Protein AF-A0A1I4X943-F1 (afdb_monomer_lite)

Secondary structure (DSSP, 8-state):
-PPPP-------HHHHHHHHT--GGGPPP----GGGS-TTTGGGHHHHHHH--S-HHHHHHHHHHS-HHHHHHHHHHHGGGHHHHHHHHHTS-S-GGGS-HHHHHHHHHHHHHHHT----HHHHHHHHHHHHHHHHHHHHHHHHHHHHHHHHTT-HHHHHHHHGGGGGG--HHHHHHHHHHHHTSPP-

Foldseek 3Di:
DPDPDPDDDDDDLVVCCVVVVLALVPFDQDQDDLVQPDPVCSVCRVVLRNQLGLDPSHNLNNLVPDPLVVLVVLLVVCVVCLVVLVVVLVPDDPDPVRGDPVNSSSVSSNVSSVSSDDDDPVRVVVVVVVVCVVCVVVLQVVLQVQLVVCVVVLVLVSLLVSCVVPQVPDDPVSVVSNVVSVVPDDDD

Sequence (188 aa):
MRKKDPGFEVGAAWLLQQKYGLYGENRPEIVIDPAQVPEELQPLIPTAERWAIGCDVTRLDYIHKQPLDEVRRFHEFVRPFREAIDAWLDALPGDIAEWPDAAGHFMYLAIAHDEAYEPTPGEIRLRDERWERETRPKRIEQASLAAADAFQRRKYVDVVELLQPFEPFLGRSDHGKLVYARKHLPKP

Structure (mmCIF, N/CA/C/O backbone):
data_AF-A0A1I4X943-F1
#
_entry.id   AF-A0A1I4X943-F1
#
loop_
_atom_site.group_PDB
_atom_site.id
_atom_site.type_symbol
_atom_site.label_atom_id
_atom_site.label_alt_id
_atom_site.label_comp_id
_atom_site.label_asym_id
_atom_site.label_entity_id
_atom_site.label_seq_id
_atom_site.pdbx_PDB_ins_code
_atom_site.Cartn_x
_atom_site.Cartn_y
_atom_site.Cartn_z
_atom_site.occupancy
_atom_site.B_iso_or_equiv
_atom_site.auth_seq_id
_atom_site.auth_comp_id
_atom_site.auth_asym_id
_atom_site.auth_atom_id
_atom_site.pdbx_PDB_model_num
ATOM 1 N N . MET A 1 1 ? -36.927 -20.097 -7.081 1.00 38.59 1 MET A N 1
ATOM 2 C CA . MET A 1 1 ? -35.844 -19.547 -7.928 1.00 38.59 1 MET A CA 1
ATOM 3 C C . MET A 1 1 ? -34.601 -19.385 -7.066 1.00 38.59 1 MET A C 1
ATOM 5 O O . MET A 1 1 ? -34.619 -18.553 -6.170 1.00 38.59 1 MET A O 1
ATOM 9 N N . ARG A 1 2 ? -33.554 -20.197 -7.270 1.00 42.03 2 ARG A N 1
ATOM 10 C CA . ARG A 1 2 ? -32.232 -19.909 -6.686 1.00 42.03 2 ARG A CA 1
ATOM 11 C C . ARG A 1 2 ? -31.698 -18.661 -7.392 1.00 42.03 2 ARG A C 1
ATOM 13 O O . ARG A 1 2 ? -31.641 -18.665 -8.621 1.00 42.03 2 ARG A O 1
ATOM 20 N N . LYS A 1 3 ? -31.381 -17.592 -6.651 1.00 45.59 3 LYS A N 1
ATOM 21 C CA . LYS A 1 3 ? -30.638 -16.453 -7.210 1.00 45.59 3 LYS A CA 1
ATOM 22 C C . LYS A 1 3 ? -29.346 -17.023 -7.798 1.00 45.59 3 LYS A C 1
ATOM 24 O O . LYS A 1 3 ? -28.658 -17.782 -7.121 1.00 45.59 3 LYS A O 1
ATOM 29 N N . LYS A 1 4 ? -29.098 -16.746 -9.079 1.00 46.50 4 LYS A N 1
ATOM 30 C CA . LYS A 1 4 ? -27.838 -17.079 -9.747 1.00 46.50 4 LYS A CA 1
ATOM 31 C C . LYS A 1 4 ? -26.730 -16.444 -8.914 1.00 46.50 4 LYS A C 1
ATOM 33 O O . LYS A 1 4 ? -26.801 -15.243 -8.666 1.00 46.50 4 LYS A O 1
ATOM 38 N N . ASP A 1 5 ? -25.787 -17.259 -8.468 1.00 57.00 5 ASP A N 1
ATOM 39 C CA . ASP A 1 5 ? -24.579 -16.786 -7.808 1.00 57.00 5 ASP A CA 1
ATOM 40 C C . ASP A 1 5 ? -23.901 -15.800 -8.776 1.00 57.00 5 ASP A C 1
ATOM 42 O O . ASP A 1 5 ? -23.637 -16.187 -9.926 1.00 57.00 5 ASP A O 1
ATOM 46 N N . PRO A 1 6 ? -23.747 -14.512 -8.425 1.00 57.78 6 PRO A N 1
ATOM 47 C CA . PRO A 1 6 ? -23.036 -13.574 -9.273 1.00 57.78 6 PRO A CA 1
ATOM 48 C C . PRO A 1 6 ? -21.574 -14.008 -9.227 1.00 57.78 6 PRO A C 1
ATOM 50 O O . PRO A 1 6 ? -20.871 -13.710 -8.271 1.00 57.78 6 PRO A O 1
ATOM 53 N N . GLY A 1 7 ? -21.163 -14.829 -10.196 1.00 65.75 7 GLY A N 1
ATOM 54 C CA . GLY A 1 7 ? -19.848 -15.463 -10.212 1.00 65.75 7 GLY A CA 1
ATOM 55 C C . GLY A 1 7 ? -18.714 -14.494 -9.871 1.00 65.75 7 GLY A C 1
ATOM 56 O O . GLY A 1 7 ? -18.772 -13.315 -10.213 1.00 65.75 7 GLY A O 1
ATOM 57 N N . PHE A 1 8 ? -17.692 -15.020 -9.197 1.00 74.06 8 PHE A N 1
ATOM 58 C CA . PHE A 1 8 ? -16.481 -14.294 -8.825 1.00 74.06 8 PHE A CA 1
ATOM 59 C C . PHE A 1 8 ? -15.906 -13.529 -10.029 1.00 74.06 8 PHE A C 1
ATOM 61 O O . PHE A 1 8 ? -15.587 -14.126 -11.060 1.00 74.06 8 PHE A O 1
ATOM 68 N N . GLU A 1 9 ? -15.807 -12.206 -9.904 1.00 80.75 9 GLU A N 1
ATOM 69 C CA . GLU A 1 9 ? -15.332 -11.305 -10.952 1.00 80.75 9 GLU A CA 1
ATOM 70 C C . GLU A 1 9 ? -13.976 -10.722 -10.558 1.00 80.75 9 GLU A C 1
ATOM 72 O O . GLU A 1 9 ? -13.806 -10.200 -9.460 1.00 80.75 9 GLU A O 1
ATOM 77 N N . VAL A 1 10 ? -13.019 -10.784 -11.484 1.00 81.69 10 VAL A N 1
ATOM 78 C CA . VAL A 1 10 ? -11.691 -10.183 -11.338 1.00 81.69 10 VAL A CA 1
ATOM 79 C C . VAL A 1 10 ? -11.524 -9.139 -12.432 1.00 81.69 10 VAL A C 1
ATOM 81 O O . VAL A 1 10 ? -11.760 -9.420 -13.607 1.00 81.69 10 VAL A O 1
ATOM 84 N N . GLY A 1 11 ? -11.107 -7.934 -12.058 1.00 85.06 11 GLY A N 1
ATOM 85 C CA . GLY A 1 11 ? -10.923 -6.823 -12.983 1.00 85.06 11 GLY A CA 1
ATOM 86 C C . GLY A 1 11 ? -9.996 -5.759 -12.411 1.00 85.06 11 GLY A C 1
ATOM 87 O O . GLY A 1 11 ? -9.586 -5.826 -11.256 1.00 85.06 11 GLY A O 1
ATOM 88 N N . ALA A 1 12 ? -9.655 -4.767 -13.232 1.00 86.81 12 ALA A N 1
ATOM 89 C CA . ALA A 1 12 ? -8.890 -3.618 -12.764 1.00 86.81 12 ALA A CA 1
ATOM 90 C C . ALA A 1 12 ? -9.693 -2.814 -11.722 1.00 86.81 12 ALA A C 1
ATOM 92 O O . ALA A 1 12 ? -10.903 -2.646 -11.878 1.00 86.81 12 ALA A O 1
ATOM 93 N N . ALA A 1 13 ? -9.018 -2.270 -10.703 1.00 84.25 13 ALA A N 1
ATOM 94 C CA . ALA A 1 13 ? -9.656 -1.553 -9.593 1.00 84.25 13 ALA A CA 1
ATOM 95 C C . ALA A 1 13 ? -10.607 -0.434 -10.058 1.00 84.25 13 ALA A C 1
ATOM 97 O O . ALA A 1 13 ? -11.742 -0.366 -9.600 1.00 84.25 13 ALA A O 1
ATOM 98 N N . TRP A 1 14 ? -10.194 0.382 -11.036 1.00 87.06 14 TRP A N 1
ATOM 99 C CA . TRP A 1 14 ? -11.016 1.468 -11.593 1.00 87.06 14 TRP A CA 1
ATOM 100 C C . TRP A 1 14 ? -12.313 0.971 -12.256 1.00 87.06 14 TRP A C 1
ATOM 102 O O . TRP A 1 14 ? -13.341 1.645 -12.200 1.00 87.06 14 TRP A O 1
ATOM 112 N N . LEU A 1 15 ? -12.288 -0.223 -12.858 1.00 90.38 15 LEU A N 1
ATOM 113 C CA . LEU A 1 15 ? -13.459 -0.820 -13.499 1.00 90.38 15 LEU A CA 1
ATOM 114 C C . LEU A 1 15 ? -14.452 -1.321 -12.446 1.00 90.38 15 LEU A C 1
ATOM 116 O O . LEU A 1 15 ? -15.652 -1.070 -12.556 1.00 90.38 15 LEU A O 1
ATOM 120 N N . LEU A 1 16 ? -13.949 -1.999 -11.410 1.00 87.56 16 LEU A N 1
ATOM 121 C CA . LEU A 1 16 ? -14.762 -2.464 -10.284 1.00 87.56 16 LEU A CA 1
ATOM 122 C C . LEU A 1 16 ? -15.343 -1.280 -9.503 1.00 87.56 16 LEU A C 1
ATOM 124 O O . LEU A 1 16 ? -16.522 -1.297 -9.156 1.00 87.56 16 LEU A O 1
ATOM 128 N N . GLN A 1 17 ? -14.554 -0.222 -9.310 1.00 89.69 17 GLN A N 1
ATOM 129 C CA . GLN A 1 17 ? -14.991 1.019 -8.684 1.00 89.69 17 GLN A CA 1
ATOM 130 C C . GLN A 1 17 ? -16.203 1.620 -9.395 1.00 89.69 17 GLN A C 1
ATOM 132 O O . GLN A 1 17 ? -17.233 1.845 -8.764 1.00 89.69 17 GLN A O 1
ATOM 137 N N . GLN A 1 18 ? -16.102 1.836 -10.709 1.00 90.50 18 GLN A N 1
ATOM 138 C CA . GLN A 1 18 ? -17.184 2.417 -11.500 1.00 90.50 18 GLN A CA 1
ATOM 139 C C . GLN A 1 18 ? -18.429 1.522 -11.519 1.00 90.50 18 GLN A C 1
ATOM 141 O O . GLN A 1 18 ? -19.552 2.014 -11.431 1.00 90.50 18 GLN A O 1
ATOM 146 N N . LYS A 1 19 ? -18.237 0.204 -11.638 1.00 91.88 19 LYS A N 1
ATOM 147 C CA . LYS A 1 19 ? -19.332 -0.766 -11.738 1.00 91.88 19 LYS A CA 1
ATOM 148 C C . LYS A 1 19 ? -20.115 -0.913 -10.431 1.00 91.88 19 LYS A C 1
ATOM 150 O O . LYS A 1 19 ? -21.336 -1.043 -10.477 1.00 91.88 19 LYS A O 1
ATOM 155 N N . TYR A 1 20 ? -19.420 -0.913 -9.295 1.00 90.88 20 TYR A N 1
ATOM 156 C CA . TYR A 1 20 ? -19.999 -1.207 -7.980 1.00 90.88 20 TYR A CA 1
ATOM 157 C C . TYR A 1 20 ? -20.134 0.020 -7.068 1.00 90.88 20 TYR A C 1
ATOM 159 O O . TYR A 1 20 ? -20.665 -0.099 -5.969 1.00 90.88 20 TYR A O 1
ATOM 167 N N . GLY A 1 21 ? -19.690 1.199 -7.510 1.00 92.06 21 GLY A N 1
ATOM 168 C CA . GLY A 1 21 ? -19.781 2.435 -6.732 1.00 92.06 21 GLY A CA 1
ATOM 169 C C . GLY A 1 21 ? -18.847 2.473 -5.518 1.00 92.06 21 GLY A C 1
ATOM 170 O O . GLY A 1 21 ? -19.198 3.097 -4.516 1.00 92.06 21 GLY A O 1
ATOM 171 N N . LEU A 1 22 ? -17.684 1.811 -5.602 1.00 91.38 22 LEU A N 1
ATOM 172 C CA . LEU A 1 22 ? -16.696 1.653 -4.517 1.00 91.38 22 LEU A CA 1
ATOM 173 C C . LEU A 1 22 ? -15.860 2.929 -4.316 1.00 91.38 22 LEU A C 1
ATOM 175 O O . LEU A 1 22 ? -14.646 2.955 -4.515 1.00 91.38 22 LEU A O 1
ATOM 179 N N . TYR A 1 23 ? -16.544 4.017 -3.984 1.00 93.25 23 TYR A N 1
ATOM 180 C CA . TYR A 1 23 ? -15.958 5.329 -3.737 1.00 93.25 23 TYR A CA 1
ATOM 181 C C . TYR A 1 23 ? -15.848 5.592 -2.239 1.00 93.25 23 TYR A C 1
ATOM 183 O O . TYR A 1 23 ? -16.726 5.187 -1.473 1.00 93.25 23 TYR A O 1
ATOM 191 N N . GLY A 1 24 ? -14.799 6.298 -1.818 1.00 90.94 24 GLY A N 1
ATOM 192 C CA . GLY A 1 24 ? -14.548 6.634 -0.419 1.00 90.94 24 GLY A CA 1
ATOM 193 C C . GLY A 1 24 ? -15.711 7.375 0.248 1.00 90.94 24 GLY A C 1
ATOM 194 O O . GLY A 1 24 ? -15.934 7.206 1.444 1.00 90.94 24 GLY A O 1
ATOM 195 N N . GLU A 1 25 ? -16.486 8.154 -0.507 1.00 92.12 25 GLU A N 1
ATOM 196 C CA . GLU A 1 25 ? -17.687 8.864 -0.044 1.00 92.12 25 GLU A CA 1
ATOM 197 C C . GLU A 1 25 ? -18.873 7.931 0.235 1.00 92.12 25 GLU A C 1
ATOM 199 O O . GLU A 1 25 ? -19.738 8.274 1.033 1.00 92.12 25 GLU A O 1
ATOM 204 N N . ASN A 1 26 ? -18.901 6.749 -0.386 1.00 92.38 26 ASN A N 1
ATOM 205 C CA . ASN A 1 26 ? -19.956 5.746 -0.218 1.00 92.38 26 ASN A CA 1
ATOM 206 C C . ASN A 1 26 ? -19.581 4.666 0.806 1.00 92.38 26 ASN A C 1
ATOM 208 O O . ASN A 1 26 ? -20.253 3.635 0.895 1.00 92.38 26 ASN A O 1
ATOM 212 N N . ARG A 1 27 ? -18.472 4.844 1.533 1.00 91.50 27 ARG A N 1
ATOM 213 C CA . ARG A 1 27 ? -18.019 3.859 2.515 1.00 91.50 27 ARG A CA 1
ATOM 214 C C . ARG A 1 27 ? -19.036 3.722 3.656 1.00 91.50 27 ARG A C 1
ATOM 216 O O . ARG A 1 27 ? -19.639 4.723 4.042 1.00 91.50 27 ARG A O 1
ATOM 223 N N . PRO A 1 28 ? -19.213 2.516 4.219 1.00 89.94 28 PRO A N 1
ATOM 224 C CA . PRO A 1 28 ? -20.011 2.361 5.424 1.00 89.94 28 PRO A CA 1
ATOM 225 C C . PRO A 1 28 ? -19.355 3.125 6.577 1.00 89.94 28 PRO A C 1
ATOM 227 O O . PRO A 1 28 ? -18.139 3.055 6.761 1.00 89.94 28 PRO A O 1
ATOM 230 N N . GLU A 1 29 ? -20.166 3.838 7.351 1.00 93.19 29 GLU A N 1
ATOM 231 C CA . GLU A 1 29 ? -19.747 4.321 8.663 1.00 93.19 29 GLU A CA 1
ATOM 232 C C . GLU A 1 29 ? -19.662 3.127 9.614 1.00 93.19 29 GLU A C 1
ATOM 234 O O . GLU A 1 29 ? -20.534 2.254 9.613 1.00 93.19 29 GLU A O 1
ATOM 239 N N . ILE A 1 30 ? -18.595 3.082 10.402 1.00 95.19 30 ILE A N 1
ATOM 240 C CA . ILE A 1 30 ? -18.394 2.064 11.428 1.00 95.19 30 ILE A CA 1
ATOM 241 C C . ILE A 1 30 ? -18.385 2.750 12.791 1.00 95.19 30 ILE A C 1
ATOM 243 O O . ILE A 1 30 ? -17.945 3.892 12.910 1.00 95.19 30 ILE A O 1
ATOM 247 N N . VAL A 1 31 ? -18.881 2.045 13.801 1.00 97.62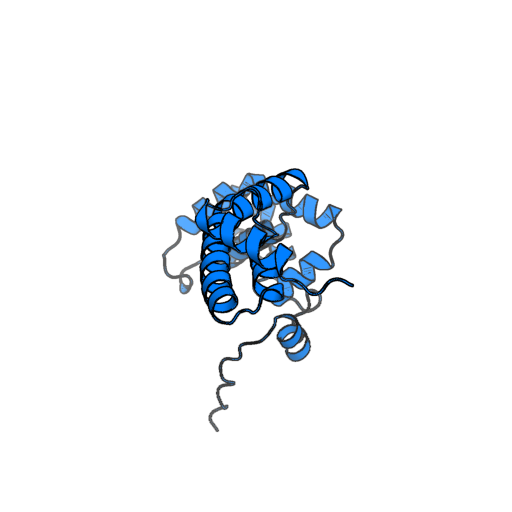 31 VAL A N 1
ATOM 248 C CA . VAL A 1 31 ? -18.841 2.474 15.200 1.00 97.62 31 VAL A CA 1
ATOM 249 C C . VAL A 1 31 ? -18.206 1.340 15.980 1.00 97.62 31 VAL A C 1
ATOM 251 O O . VAL A 1 31 ? -18.712 0.217 15.943 1.00 97.62 31 VAL A O 1
ATOM 254 N N . ILE A 1 32 ? -17.085 1.612 16.637 1.00 98.25 32 ILE A N 1
ATOM 255 C CA . ILE A 1 32 ? -16.308 0.581 17.326 1.00 98.25 32 ILE A CA 1
ATOM 256 C C . ILE A 1 32 ? -16.692 0.572 18.801 1.00 98.25 32 ILE A C 1
ATOM 258 O O . ILE A 1 32 ? -16.649 1.603 19.467 1.00 98.25 32 ILE A O 1
ATOM 262 N N . ASP A 1 33 ? -17.035 -0.607 19.321 1.00 98.19 33 ASP A N 1
ATOM 263 C CA . ASP A 1 33 ? -17.271 -0.800 20.751 1.00 98.19 33 ASP A CA 1
ATOM 264 C C . ASP A 1 33 ? -15.938 -0.731 21.522 1.00 98.19 33 ASP A C 1
ATOM 266 O O . ASP A 1 33 ? -15.096 -1.623 21.360 1.00 98.19 33 ASP A O 1
ATOM 270 N N . PRO A 1 34 ? -15.724 0.275 22.395 1.00 98.19 34 PRO A N 1
ATOM 271 C CA . PRO A 1 34 ? -14.488 0.390 23.163 1.00 98.19 34 PRO A CA 1
ATOM 272 C C . PRO A 1 34 ? -14.232 -0.805 24.084 1.00 98.19 34 PRO A C 1
ATOM 274 O O . PRO A 1 34 ? -13.078 -1.091 24.392 1.00 98.19 34 PRO A O 1
ATOM 277 N N . ALA A 1 35 ? -15.275 -1.530 24.506 1.00 98.19 35 ALA A N 1
ATOM 278 C CA . ALA A 1 35 ? -15.129 -2.711 25.356 1.00 98.19 35 ALA A CA 1
ATOM 279 C C . ALA A 1 35 ? -14.445 -3.890 24.640 1.00 98.19 35 ALA A C 1
ATOM 281 O O . ALA A 1 35 ? -13.944 -4.800 25.299 1.00 98.19 35 ALA A O 1
ATOM 282 N N . GLN A 1 36 ? -14.408 -3.872 23.305 1.00 98.19 36 GLN A N 1
ATOM 283 C CA . GLN A 1 36 ? -13.720 -4.869 22.485 1.00 98.19 36 GLN A CA 1
ATOM 284 C C . GLN A 1 36 ? -12.263 -4.494 22.172 1.00 98.19 36 GLN A C 1
ATOM 286 O O . GLN A 1 36 ? -11.560 -5.277 21.536 1.00 98.19 36 GLN A O 1
ATOM 291 N N . VAL A 1 37 ? -11.812 -3.305 22.585 1.00 98.50 37 VAL A N 1
ATOM 292 C CA . VAL A 1 37 ? -10.492 -2.755 22.254 1.00 98.50 37 VAL A CA 1
ATOM 293 C C . VAL A 1 37 ? -9.628 -2.687 23.520 1.00 98.50 37 VAL A C 1
ATOM 295 O O . VAL A 1 37 ? -10.086 -2.144 24.534 1.00 98.50 37 VAL A O 1
ATOM 298 N N . PRO A 1 38 ? -8.374 -3.180 23.489 1.00 98.50 38 PRO A N 1
ATOM 299 C CA . PRO A 1 38 ? -7.423 -2.993 24.582 1.00 98.50 38 PRO A CA 1
ATOM 300 C C . PRO A 1 38 ? -7.298 -1.519 24.982 1.00 98.50 38 PRO A C 1
ATOM 302 O O . PRO A 1 38 ? -7.244 -0.649 24.116 1.00 98.50 38 PRO A O 1
ATOM 305 N N . GLU A 1 39 ? -7.226 -1.230 26.284 1.00 98.19 39 GLU A N 1
ATOM 306 C CA . GLU A 1 39 ? -7.252 0.143 26.823 1.00 98.19 39 GLU A CA 1
ATOM 307 C C . GLU A 1 39 ? -6.205 1.063 26.170 1.00 98.19 39 GLU A C 1
ATOM 309 O O . GLU A 1 39 ? -6.506 2.201 25.817 1.00 98.19 39 GLU A O 1
ATOM 314 N N . GLU A 1 40 ? -5.001 0.546 25.917 1.00 98.00 40 GLU A N 1
ATOM 315 C CA . GLU A 1 40 ? -3.911 1.285 25.266 1.00 98.00 40 GLU A CA 1
ATOM 316 C C . GLU A 1 40 ? -4.190 1.656 23.797 1.00 98.00 40 GLU A C 1
ATOM 318 O O . GLU A 1 40 ? -3.621 2.622 23.288 1.00 98.00 40 GLU A O 1
ATOM 323 N N . LEU A 1 41 ? -5.088 0.927 23.127 1.00 98.62 41 LEU A N 1
ATOM 324 C CA . LEU A 1 41 ? -5.482 1.138 21.733 1.00 98.62 41 LEU A CA 1
ATOM 325 C C . LEU A 1 41 ? -6.787 1.932 21.595 1.00 98.62 41 LEU A C 1
ATOM 327 O O . LEU A 1 41 ? -7.067 2.455 20.517 1.00 98.62 41 LEU A O 1
ATOM 331 N N . GLN A 1 42 ? -7.573 2.089 22.664 1.00 98.38 42 GLN A N 1
ATOM 332 C CA . GLN A 1 42 ? -8.820 2.866 22.636 1.00 98.38 42 GLN A CA 1
ATOM 333 C C . GLN A 1 42 ? -8.662 4.308 22.116 1.00 98.38 42 GLN A C 1
ATOM 335 O O . GLN A 1 42 ? -9.558 4.766 21.401 1.00 98.38 42 GLN A O 1
ATOM 340 N N . PRO A 1 43 ? -7.546 5.032 22.358 1.00 98.12 43 PRO A N 1
ATOM 341 C CA . PRO A 1 43 ? -7.328 6.348 21.753 1.00 98.12 43 PRO A CA 1
ATOM 342 C C . PRO A 1 43 ? -7.348 6.353 20.216 1.00 98.12 43 PRO A C 1
ATOM 344 O O . PRO A 1 43 ? -7.573 7.403 19.614 1.00 98.12 43 PRO A O 1
ATOM 347 N N . LEU A 1 44 ? -7.124 5.202 19.572 1.00 98.44 44 LEU A N 1
ATOM 348 C CA . LEU A 1 44 ? -7.185 5.062 18.120 1.00 98.44 44 LEU A CA 1
ATOM 349 C C . LEU A 1 44 ? -8.603 4.880 17.581 1.00 98.44 44 LEU A C 1
ATOM 351 O O . LEU A 1 44 ? -8.764 4.980 16.370 1.00 98.44 44 LEU A O 1
ATOM 355 N N . ILE A 1 45 ? -9.619 4.647 18.419 1.00 98.62 45 ILE A N 1
ATOM 356 C CA . ILE A 1 45 ? -10.989 4.353 17.965 1.00 98.62 45 ILE A CA 1
ATOM 357 C C . ILE A 1 45 ? -11.512 5.392 16.959 1.00 98.62 45 ILE A C 1
ATOM 359 O O . ILE A 1 45 ? -11.874 4.981 15.859 1.00 98.62 45 ILE A O 1
ATOM 363 N N . PRO A 1 46 ? -11.459 6.716 17.214 1.00 98.38 46 PRO A N 1
ATOM 364 C CA . PRO A 1 46 ? -11.945 7.695 16.236 1.00 98.38 46 PRO A CA 1
ATOM 365 C C . PRO A 1 46 ? -11.167 7.661 14.911 1.00 98.38 46 PRO A C 1
ATOM 367 O O . PRO A 1 46 ? -11.704 7.930 13.836 1.00 98.38 46 PRO A O 1
ATOM 370 N N . THR A 1 47 ? -9.877 7.326 14.975 1.00 98.25 47 THR A N 1
ATOM 371 C CA . THR A 1 47 ? -9.029 7.170 13.790 1.00 98.25 47 THR A CA 1
ATOM 372 C C . THR A 1 47 ? -9.386 5.892 13.033 1.00 98.25 47 THR A C 1
ATOM 374 O O . THR A 1 47 ? -9.517 5.933 11.811 1.00 98.25 47 THR A O 1
ATOM 377 N N . ALA A 1 48 ? -9.605 4.780 13.733 1.00 98.19 48 ALA A N 1
ATOM 378 C CA . ALA A 1 48 ? -10.086 3.532 13.156 1.00 98.19 48 ALA A CA 1
ATOM 379 C C . ALA A 1 48 ? -11.440 3.741 12.467 1.00 98.19 48 ALA A C 1
ATOM 381 O O . ALA A 1 48 ? -11.570 3.418 11.293 1.00 98.19 48 ALA A O 1
ATOM 382 N N . GLU A 1 49 ? -12.402 4.389 13.123 1.00 98.31 49 GLU A N 1
ATOM 383 C CA . GLU A 1 49 ? -13.726 4.664 12.552 1.00 98.31 49 GLU A CA 1
ATOM 384 C C . GLU A 1 49 ? -13.666 5.454 11.240 1.00 98.31 49 GLU A C 1
ATOM 386 O O . GLU A 1 49 ? -14.455 5.232 10.319 1.00 98.31 49 GLU A O 1
ATOM 391 N N . ARG A 1 50 ? -12.684 6.353 11.116 1.00 97.44 50 ARG A N 1
ATOM 392 C CA . ARG A 1 50 ? -12.481 7.145 9.903 1.00 97.44 50 ARG A CA 1
ATOM 393 C C . ARG A 1 50 ? -11.733 6.389 8.801 1.00 97.44 50 ARG A C 1
ATOM 395 O O . ARG A 1 50 ? -12.106 6.532 7.634 1.00 97.44 50 ARG A O 1
ATOM 402 N N . TRP A 1 51 ? -10.672 5.658 9.147 1.00 97.75 51 TRP A N 1
ATOM 403 C CA . TRP A 1 51 ? -9.671 5.162 8.191 1.00 97.75 51 TRP A CA 1
ATOM 404 C C . TRP A 1 51 ? -9.706 3.643 7.951 1.00 97.75 51 TRP A C 1
ATOM 406 O O . TRP A 1 51 ? -9.191 3.192 6.928 1.00 97.75 51 TRP A O 1
ATOM 416 N N . ALA A 1 52 ? -10.335 2.846 8.824 1.00 97.38 52 ALA A N 1
ATOM 417 C CA . ALA A 1 52 ? -10.392 1.380 8.743 1.00 97.38 52 ALA A CA 1
ATOM 418 C C . ALA A 1 52 ? -11.405 0.863 7.704 1.00 97.38 52 ALA A C 1
ATOM 420 O O . ALA A 1 52 ? -12.368 0.154 8.008 1.00 97.38 52 ALA A O 1
ATOM 421 N N . ILE A 1 53 ? -11.193 1.225 6.444 1.00 97.44 53 ILE A N 1
ATOM 422 C CA . ILE A 1 53 ? -12.077 0.862 5.336 1.00 97.44 53 ILE A CA 1
ATOM 423 C C . ILE A 1 53 ? -11.706 -0.535 4.843 1.00 97.44 53 ILE A C 1
ATOM 425 O O . ILE A 1 53 ? -10.598 -0.730 4.361 1.00 97.44 53 ILE A O 1
ATOM 429 N N . GLY A 1 54 ? -12.620 -1.505 4.913 1.00 94.75 54 GLY A N 1
ATOM 430 C CA . GLY A 1 54 ? -12.305 -2.905 4.583 1.00 94.75 54 GLY A CA 1
ATOM 431 C C . GLY A 1 54 ? -11.988 -3.183 3.106 1.00 94.75 54 GLY A C 1
ATOM 432 O O . GLY A 1 54 ? -11.126 -4.000 2.792 1.00 94.75 54 GLY A O 1
ATOM 433 N N . CYS A 1 55 ? -12.645 -2.477 2.182 1.00 94.06 55 CYS A N 1
ATOM 434 C CA . CYS A 1 55 ? -12.418 -2.635 0.743 1.00 94.06 55 CYS A CA 1
ATOM 435 C C . CYS A 1 55 ? -11.211 -1.807 0.289 1.00 94.06 55 CYS A C 1
ATOM 437 O O . CYS A 1 55 ? -11.218 -0.589 0.441 1.00 94.06 55 CYS A O 1
ATOM 439 N N . ASP A 1 56 ? -10.216 -2.458 -0.311 1.0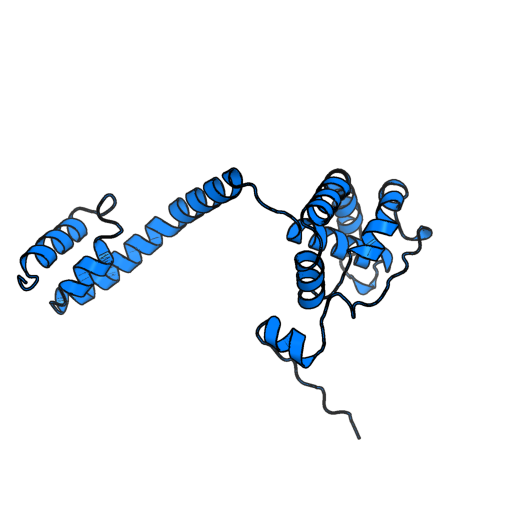0 93.06 56 ASP A N 1
ATOM 440 C CA . ASP A 1 56 ? -9.004 -1.839 -0.863 1.00 93.06 56 ASP A CA 1
ATOM 441 C C . ASP A 1 56 ? -9.299 -0.765 -1.921 1.00 93.06 56 ASP A C 1
ATOM 443 O O . ASP A 1 56 ? -8.762 0.336 -1.842 1.00 93.06 56 ASP A O 1
ATOM 447 N N . VAL A 1 57 ? -10.217 -1.029 -2.856 1.00 93.12 57 VAL A N 1
ATOM 448 C CA . VAL A 1 57 ? -10.634 -0.062 -3.885 1.00 93.12 57 VAL A CA 1
ATOM 449 C C . VAL A 1 57 ? -11.195 1.210 -3.243 1.00 93.12 57 VAL A C 1
ATOM 451 O O . VAL A 1 57 ? -10.783 2.316 -3.591 1.00 93.12 57 VAL A O 1
ATOM 454 N N . THR A 1 58 ? -12.097 1.059 -2.270 1.00 95.19 58 THR A N 1
ATOM 455 C CA . THR A 1 58 ? -12.705 2.186 -1.548 1.00 95.19 58 THR A CA 1
ATOM 456 C C . THR A 1 58 ? -11.691 2.910 -0.660 1.00 95.19 58 THR A C 1
ATOM 458 O O . THR A 1 58 ? -11.711 4.137 -0.573 1.00 95.19 58 THR A O 1
ATOM 461 N N . ARG A 1 59 ? -10.806 2.166 0.013 1.00 96.00 59 ARG A N 1
ATOM 462 C CA . ARG A 1 59 ? -9.795 2.697 0.934 1.00 96.00 59 ARG A CA 1
ATOM 463 C C . ARG A 1 59 ? -8.757 3.539 0.200 1.00 96.00 59 ARG A C 1
ATOM 465 O O . ARG A 1 59 ? -8.524 4.678 0.594 1.00 96.00 59 ARG A O 1
ATOM 472 N N . LEU A 1 60 ? -8.212 3.027 -0.903 1.00 93.88 60 LEU A N 1
ATOM 473 C CA . LEU A 1 60 ? -7.251 3.755 -1.733 1.00 93.88 60 LEU A CA 1
ATOM 474 C C . LEU A 1 60 ? -7.876 5.010 -2.350 1.00 93.88 60 LEU A C 1
ATOM 476 O O . LEU A 1 60 ? -7.253 6.068 -2.352 1.00 93.88 60 LEU A O 1
ATOM 480 N N . ASP A 1 61 ? -9.119 4.928 -2.832 1.00 94.31 61 ASP A N 1
ATOM 481 C CA . ASP A 1 61 ? -9.854 6.105 -3.309 1.00 94.31 61 ASP A CA 1
ATOM 482 C C . ASP A 1 61 ? -10.022 7.161 -2.207 1.00 94.31 61 ASP A C 1
ATOM 484 O O . ASP A 1 61 ? -9.767 8.343 -2.442 1.00 94.31 61 ASP A O 1
ATOM 488 N N . TYR A 1 62 ? -10.389 6.740 -0.991 1.00 95.94 62 TYR A N 1
ATOM 489 C CA . TYR A 1 62 ? -10.524 7.641 0.150 1.00 95.94 62 TYR A CA 1
ATOM 490 C C . TYR A 1 62 ? -9.202 8.337 0.492 1.00 95.94 62 TYR A C 1
ATOM 492 O O . TYR A 1 62 ? -9.189 9.567 0.596 1.00 95.94 62 TYR A O 1
ATOM 500 N N . ILE A 1 63 ? -8.107 7.574 0.615 1.00 95.31 63 ILE A N 1
ATOM 501 C CA . ILE A 1 63 ? -6.760 8.084 0.920 1.00 95.31 63 ILE A CA 1
ATOM 502 C C . ILE A 1 63 ? -6.325 9.106 -0.138 1.00 95.31 63 ILE A C 1
ATOM 504 O O . ILE A 1 63 ? -5.947 10.220 0.217 1.00 95.31 63 ILE A O 1
ATOM 508 N N . HIS A 1 64 ? -6.450 8.785 -1.431 1.00 92.81 64 HIS A N 1
ATOM 509 C CA . HIS A 1 64 ? -6.032 9.676 -2.523 1.00 92.81 64 HIS A CA 1
ATOM 510 C C . HIS A 1 64 ? -6.826 10.985 -2.611 1.00 92.81 64 HIS A C 1
ATOM 512 O O . HIS A 1 64 ? -6.347 11.957 -3.197 1.00 92.81 64 HIS A O 1
ATOM 518 N N . LYS A 1 65 ? -8.043 11.020 -2.063 1.00 94.50 65 LYS A N 1
ATOM 519 C CA . LYS A 1 65 ? -8.881 12.224 -2.018 1.00 94.50 65 LYS A CA 1
ATOM 520 C C . LYS A 1 65 ? -8.628 13.093 -0.787 1.00 94.50 65 LYS A C 1
ATOM 522 O O . LYS A 1 65 ? -9.113 14.224 -0.755 1.00 94.50 65 LYS A O 1
ATOM 527 N N . GLN A 1 66 ? -7.914 12.595 0.224 1.00 95.06 66 GLN A N 1
ATOM 528 C CA . GLN A 1 66 ? -7.599 13.396 1.405 1.00 95.06 66 GLN A CA 1
ATOM 529 C C . GLN A 1 66 ? -6.466 14.394 1.113 1.00 95.06 66 GLN A C 1
ATOM 531 O O . GLN A 1 66 ? -5.588 14.124 0.289 1.00 95.06 66 GLN A O 1
ATOM 536 N N . PRO A 1 67 ? -6.434 15.544 1.811 1.00 94.12 67 PRO A N 1
ATOM 537 C CA . PRO A 1 67 ? -5.270 16.416 1.802 1.00 94.12 67 PRO A CA 1
ATOM 538 C C . PRO A 1 67 ? -4.009 15.676 2.262 1.00 94.12 67 PRO A C 1
ATOM 540 O O . PRO A 1 67 ? -4.028 14.905 3.222 1.00 94.12 67 PRO A O 1
ATOM 543 N N . LEU A 1 68 ? -2.891 15.970 1.602 1.00 89.00 68 LEU A N 1
ATOM 544 C CA . LEU A 1 68 ? -1.592 15.350 1.865 1.00 89.00 68 LEU A CA 1
ATOM 545 C C . LEU A 1 68 ? -1.160 15.445 3.337 1.00 89.00 68 LEU A C 1
ATOM 547 O O . LEU A 1 68 ? -0.604 14.508 3.909 1.00 89.00 68 LEU A O 1
ATOM 551 N N . ASP A 1 69 ? -1.395 16.596 3.963 1.00 90.88 69 ASP A N 1
ATOM 552 C CA . ASP A 1 69 ? -1.048 16.821 5.361 1.00 90.88 69 ASP A CA 1
ATOM 553 C C . ASP A 1 69 ? -1.943 16.027 6.321 1.00 90.88 69 ASP A C 1
ATOM 555 O O . ASP A 1 69 ? -1.468 15.620 7.380 1.00 90.88 69 ASP A O 1
ATOM 559 N N . GLU A 1 70 ? -3.196 15.748 5.952 1.00 95.19 70 GLU A N 1
ATOM 560 C CA . GLU A 1 70 ? -4.076 14.872 6.728 1.00 95.19 70 GLU A CA 1
ATOM 561 C C . GLU A 1 70 ? -3.631 13.412 6.664 1.00 95.19 70 GLU A C 1
ATOM 563 O O . GLU A 1 70 ? -3.550 12.769 7.710 1.00 95.19 70 GLU A O 1
ATOM 568 N N . VAL A 1 71 ? -3.273 12.909 5.476 1.00 95.38 71 VAL A N 1
ATOM 569 C CA . VAL A 1 71 ? -2.739 11.543 5.306 1.00 95.38 71 VAL A CA 1
ATOM 570 C C . VAL A 1 71 ? -1.462 11.361 6.129 1.00 95.38 71 VAL A C 1
ATOM 572 O O . VAL A 1 71 ? -1.318 10.380 6.857 1.00 95.38 71 VAL A O 1
ATOM 575 N N . ARG A 1 72 ? -0.563 12.353 6.110 1.00 92.25 72 ARG A N 1
ATOM 576 C CA . ARG A 1 72 ? 0.664 12.329 6.923 1.00 92.25 72 ARG A CA 1
ATOM 577 C C . ARG A 1 72 ? 0.383 12.350 8.416 1.00 92.25 72 ARG A C 1
ATOM 579 O O . ARG A 1 72 ? 1.007 11.598 9.156 1.00 92.25 72 ARG A O 1
ATOM 586 N N . ARG A 1 73 ? -0.545 13.195 8.879 1.00 94.62 73 ARG A N 1
ATOM 587 C CA . ARG A 1 73 ? -0.939 13.220 10.298 1.00 94.62 73 ARG A CA 1
ATOM 588 C C . ARG A 1 73 ? -1.528 11.885 10.731 1.00 94.62 73 ARG A C 1
ATOM 590 O O . ARG A 1 73 ? -1.203 11.427 11.818 1.00 94.62 73 ARG A O 1
ATOM 597 N N . PHE A 1 74 ? -2.355 11.272 9.888 1.00 97.12 74 PHE A N 1
ATOM 598 C CA . PHE A 1 74 ? -2.892 9.937 10.120 1.00 97.12 74 PHE A CA 1
ATOM 599 C C . PHE A 1 74 ? -1.771 8.901 10.279 1.00 97.12 74 PHE A C 1
ATOM 601 O O . PHE A 1 74 ? -1.707 8.236 11.312 1.00 97.12 74 PHE A O 1
ATOM 608 N N . HIS A 1 75 ? -0.857 8.825 9.308 1.00 95.88 75 HIS A N 1
ATOM 609 C CA . HIS A 1 75 ? 0.277 7.903 9.349 1.00 95.88 75 HIS A CA 1
ATOM 610 C C . HIS A 1 75 ? 1.117 8.095 10.623 1.00 95.88 75 HIS A C 1
ATOM 612 O O . HIS A 1 75 ? 1.320 7.160 11.394 1.00 95.88 75 HIS A O 1
ATOM 618 N N . GLU A 1 76 ? 1.543 9.329 10.905 1.00 95.25 76 GLU A N 1
ATOM 619 C CA . GLU A 1 76 ? 2.370 9.639 12.077 1.00 95.25 76 GLU A CA 1
ATOM 620 C C . GLU A 1 76 ? 1.655 9.375 13.410 1.00 95.25 76 GLU A C 1
ATOM 622 O O . GLU A 1 76 ? 2.312 9.012 14.387 1.00 95.25 76 GLU A O 1
ATOM 627 N N . PHE A 1 77 ? 0.329 9.540 13.461 1.00 97.19 77 PHE A N 1
ATOM 628 C CA . PHE A 1 77 ? -0.472 9.278 14.657 1.00 97.19 77 PHE A CA 1
ATOM 629 C C . PHE A 1 77 ? -0.593 7.783 14.966 1.00 97.19 77 PHE A C 1
ATOM 631 O O . PHE A 1 77 ? -0.509 7.399 16.130 1.00 97.19 77 PHE A O 1
ATOM 638 N N . VAL A 1 78 ? -0.768 6.939 13.944 1.00 97.75 78 VAL A N 1
ATOM 639 C CA . VAL A 1 78 ? -0.923 5.484 14.122 1.00 97.75 78 VAL A CA 1
ATOM 640 C C . VAL A 1 78 ? 0.425 4.788 14.321 1.00 97.75 78 VAL A C 1
ATOM 642 O O . VAL A 1 78 ? 0.502 3.842 15.105 1.00 97.75 78 VAL A O 1
ATOM 645 N N . ARG A 1 79 ? 1.506 5.283 13.698 1.00 96.56 79 ARG A N 1
ATOM 646 C CA . ARG A 1 79 ? 2.853 4.688 13.763 1.00 96.56 79 ARG A CA 1
ATOM 647 C C . ARG A 1 79 ? 3.300 4.214 15.161 1.00 96.56 79 ARG A C 1
ATOM 649 O O . ARG A 1 79 ? 3.751 3.074 15.248 1.00 96.56 79 ARG A O 1
ATOM 656 N N . PRO A 1 80 ? 3.213 5.007 16.252 1.00 97.56 80 PRO A N 1
ATOM 657 C CA . PRO A 1 80 ? 3.685 4.567 17.571 1.00 97.56 80 PRO A CA 1
ATOM 658 C C . PRO A 1 80 ? 2.873 3.417 18.185 1.00 97.56 80 PRO A C 1
ATOM 660 O O . PRO A 1 80 ? 3.352 2.786 19.119 1.00 97.56 80 PRO A O 1
ATOM 663 N N . PHE A 1 81 ? 1.674 3.132 17.676 1.00 98.25 81 PHE A N 1
ATOM 664 C CA . PHE A 1 81 ? 0.819 2.047 18.158 1.00 98.25 81 PHE A CA 1
ATOM 665 C C . PHE A 1 81 ? 0.960 0.766 17.334 1.00 98.25 81 PHE A C 1
ATOM 667 O O . PHE A 1 81 ? 0.367 -0.245 17.698 1.00 98.25 81 PHE A O 1
ATOM 674 N N . ARG A 1 82 ? 1.720 0.787 16.229 1.00 97.44 82 ARG A N 1
ATOM 675 C CA . ARG A 1 82 ? 1.769 -0.326 15.273 1.00 97.44 82 ARG A CA 1
ATOM 676 C C . ARG A 1 82 ? 2.131 -1.654 15.933 1.00 97.44 82 ARG A C 1
ATOM 678 O O . ARG A 1 82 ? 1.428 -2.635 15.732 1.00 97.44 82 ARG A O 1
ATOM 685 N N . GLU A 1 83 ? 3.160 -1.655 16.776 1.00 97.62 83 GLU A N 1
ATOM 686 C CA . GLU A 1 83 ? 3.590 -2.860 17.493 1.00 97.62 83 GLU A CA 1
ATOM 687 C C . GLU A 1 83 ? 2.509 -3.396 18.446 1.00 97.62 83 GLU A C 1
ATOM 689 O O . GLU A 1 83 ? 2.329 -4.605 18.540 1.00 97.62 83 GLU A O 1
ATOM 694 N N . ALA A 1 84 ? 1.759 -2.517 19.119 1.00 98.44 84 ALA A N 1
ATOM 695 C CA . ALA A 1 84 ? 0.674 -2.916 20.017 1.00 98.44 84 ALA A CA 1
ATOM 696 C C . ALA A 1 84 ? -0.542 -3.462 19.248 1.00 98.44 84 ALA A C 1
ATOM 698 O O . ALA A 1 84 ? -1.163 -4.431 19.683 1.00 98.44 84 ALA A O 1
ATOM 699 N N . ILE A 1 85 ? -0.855 -2.886 18.080 1.00 98.44 85 ILE A N 1
ATOM 700 C CA . ILE A 1 85 ? -1.883 -3.419 17.174 1.00 98.44 85 ILE A CA 1
ATOM 701 C C . ILE A 1 85 ? -1.489 -4.827 16.723 1.00 98.44 85 ILE A C 1
ATOM 703 O O . ILE A 1 85 ? -2.286 -5.749 16.866 1.00 98.44 85 ILE A O 1
ATOM 707 N N . ASP A 1 86 ? -0.263 -5.001 16.224 1.00 98.12 86 ASP A N 1
ATOM 708 C CA . ASP A 1 86 ? 0.214 -6.294 15.728 1.00 98.12 86 ASP A CA 1
ATOM 709 C C . ASP A 1 86 ? 0.232 -7.344 16.846 1.00 98.12 86 ASP A C 1
ATOM 711 O O . ASP A 1 86 ? -0.310 -8.431 16.673 1.00 98.12 86 ASP A O 1
ATOM 715 N N . ALA A 1 87 ? 0.738 -6.994 18.034 1.00 98.38 87 ALA A N 1
ATOM 716 C CA . ALA A 1 87 ? 0.747 -7.892 19.187 1.00 98.38 87 ALA A CA 1
ATOM 717 C C . ALA A 1 87 ? -0.663 -8.317 19.629 1.00 98.38 87 ALA A C 1
ATOM 719 O O . ALA A 1 87 ? -0.864 -9.469 20.019 1.00 98.38 87 ALA A O 1
ATOM 720 N N . TRP A 1 88 ? -1.643 -7.409 19.574 1.00 98.44 88 TRP A N 1
ATOM 721 C CA . TRP A 1 88 ? -3.031 -7.749 19.874 1.00 98.44 88 TRP A CA 1
ATOM 722 C C . TRP A 1 88 ? -3.614 -8.706 18.832 1.00 98.44 88 TRP A C 1
ATOM 724 O O . TRP A 1 88 ? -4.194 -9.721 19.214 1.00 98.44 88 TRP A O 1
ATOM 734 N N . LEU A 1 89 ? -3.433 -8.417 17.540 1.00 97.75 89 LEU A N 1
ATOM 735 C CA . LEU A 1 89 ? -3.950 -9.253 16.453 1.00 97.75 89 LEU A CA 1
ATOM 736 C C . LEU A 1 89 ? -3.292 -10.642 16.432 1.00 97.75 89 LEU A C 1
ATOM 738 O O . LEU A 1 89 ? -3.991 -11.639 16.264 1.00 97.75 89 LEU A O 1
ATOM 742 N N . ASP A 1 90 ? -1.984 -10.725 16.681 1.00 97.81 90 ASP A N 1
ATOM 743 C CA . ASP A 1 90 ? -1.229 -11.985 16.748 1.00 97.81 90 ASP A CA 1
ATOM 744 C C . ASP A 1 90 ? -1.646 -12.875 17.933 1.00 97.81 90 ASP A C 1
ATOM 746 O O . ASP A 1 90 ? -1.440 -14.090 17.907 1.00 97.81 90 ASP A O 1
ATOM 750 N N . ALA A 1 91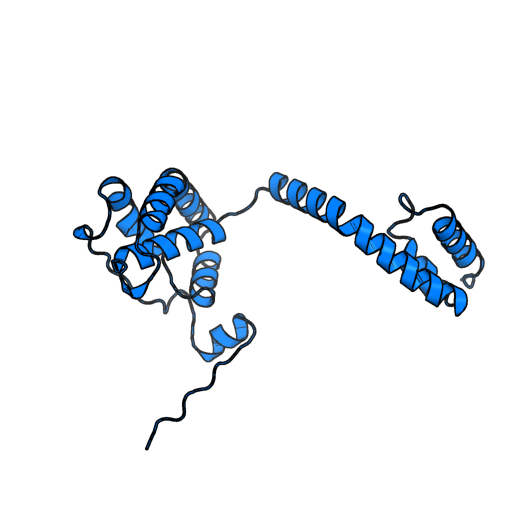 ? -2.227 -12.288 18.986 1.00 97.62 91 ALA A N 1
ATOM 751 C CA . ALA A 1 91 ? -2.717 -13.018 20.153 1.00 97.62 91 ALA A CA 1
ATOM 752 C C . ALA A 1 91 ? -4.130 -13.607 19.965 1.00 97.62 91 ALA A C 1
ATOM 754 O O . ALA A 1 91 ? -4.578 -14.393 20.807 1.00 97.62 91 ALA A O 1
ATOM 755 N N . LEU A 1 92 ? -4.847 -13.228 18.901 1.00 97.25 92 LEU A N 1
ATOM 756 C CA . LEU A 1 92 ? -6.190 -13.730 18.609 1.00 97.25 92 LEU A CA 1
ATOM 757 C C . LEU A 1 92 ? -6.151 -15.148 18.001 1.00 97.25 92 LEU A C 1
ATOM 759 O O . LEU A 1 92 ? -5.121 -15.586 17.484 1.00 97.25 92 LEU A O 1
ATOM 763 N N . PRO A 1 93 ? -7.269 -15.902 18.050 1.00 96.44 93 PRO A N 1
ATOM 764 C CA . PRO A 1 93 ? -7.365 -17.201 17.389 1.00 96.44 93 PRO A CA 1
ATOM 765 C C . PRO A 1 93 ? -7.048 -17.112 15.892 1.00 96.44 93 PRO A C 1
ATOM 767 O O . PRO A 1 93 ? -7.320 -16.107 15.248 1.00 96.44 93 PRO A O 1
ATOM 770 N N . GLY A 1 94 ? -6.529 -18.186 15.294 1.00 93.19 94 GLY A N 1
ATOM 771 C CA . GLY A 1 94 ? -6.237 -18.196 13.853 1.00 93.19 94 GLY A CA 1
ATOM 772 C C . GLY A 1 94 ? -7.481 -18.119 12.954 1.00 93.19 94 GLY A C 1
ATOM 773 O O . GLY A 1 94 ? -7.355 -17.801 11.772 1.00 93.19 94 GLY A O 1
ATOM 774 N N . ASP A 1 95 ? -8.669 -18.417 13.490 1.00 94.06 95 ASP A N 1
ATOM 775 C CA . ASP A 1 95 ? -9.937 -18.253 12.781 1.00 94.06 95 ASP A CA 1
ATOM 776 C C . ASP A 1 95 ? -10.496 -16.840 13.004 1.00 94.06 95 ASP A C 1
ATOM 778 O O . ASP A 1 95 ? -10.906 -16.479 14.107 1.00 94.06 95 ASP A O 1
ATOM 782 N N . ILE A 1 96 ? -10.542 -16.049 11.928 1.00 90.31 96 ILE A N 1
ATOM 783 C CA . ILE A 1 96 ? -11.052 -14.669 11.930 1.00 90.31 96 ILE A CA 1
ATOM 784 C C . ILE A 1 96 ? -12.529 -14.620 12.349 1.00 90.31 96 ILE A C 1
ATOM 786 O O . ILE A 1 96 ? -12.976 -13.616 12.895 1.00 90.31 96 ILE A O 1
ATOM 790 N N . ALA A 1 97 ? -13.297 -15.696 12.139 1.00 92.75 97 ALA A N 1
ATOM 791 C CA . ALA A 1 97 ? -14.693 -15.750 12.568 1.00 92.75 97 ALA A CA 1
ATOM 792 C C . ALA A 1 97 ? -14.861 -15.701 14.100 1.00 92.75 97 ALA A C 1
ATOM 794 O O . ALA A 1 97 ? -15.960 -15.428 14.580 1.00 92.75 97 ALA A O 1
ATOM 795 N N . GLU A 1 98 ? -13.793 -15.961 14.860 1.00 95.12 98 GLU A N 1
ATOM 796 C CA . GLU A 1 98 ? -13.773 -15.892 16.325 1.00 95.12 98 GLU A CA 1
ATOM 797 C C . GLU A 1 98 ? -13.274 -14.539 16.857 1.00 95.12 98 GLU A C 1
ATOM 799 O O . GLU A 1 98 ? -13.222 -14.329 18.071 1.00 95.12 98 GLU A O 1
ATOM 804 N N . TRP A 1 99 ? -12.878 -13.616 15.976 1.00 96.94 99 TRP A N 1
ATOM 805 C CA . TRP A 1 99 ? -12.350 -12.319 16.386 1.00 96.94 99 TRP A CA 1
ATOM 806 C C . TRP A 1 99 ? -13.468 -11.396 16.880 1.00 96.94 99 TRP A C 1
ATOM 808 O O . TRP A 1 99 ? -14.586 -11.448 16.365 1.00 96.94 99 TRP A O 1
ATOM 818 N N . PRO A 1 100 ? -13.184 -10.495 17.839 1.00 97.19 100 PRO A N 1
ATOM 819 C CA . PRO A 1 100 ? -14.081 -9.377 18.092 1.00 97.19 100 PRO A CA 1
ATOM 820 C C . PRO A 1 100 ? -14.145 -8.475 16.851 1.00 97.19 100 PRO A C 1
ATOM 822 O O . PRO A 1 100 ? -13.126 -8.253 16.192 1.00 97.19 100 PRO A O 1
ATOM 825 N N . ASP A 1 101 ? -15.312 -7.896 16.565 1.00 96.44 101 ASP A N 1
ATOM 826 C CA . ASP A 1 101 ? -15.515 -7.025 15.396 1.00 96.44 101 ASP A CA 1
ATOM 827 C C . ASP A 1 101 ? -14.479 -5.886 15.346 1.00 96.44 101 ASP A C 1
ATOM 829 O O . ASP A 1 101 ? -13.910 -5.579 14.293 1.00 96.44 101 ASP A O 1
ATOM 833 N N . ALA A 1 102 ? -14.154 -5.309 16.510 1.00 98.06 102 ALA A N 1
ATOM 834 C CA . ALA A 1 102 ? -13.140 -4.268 16.637 1.00 98.06 102 ALA A CA 1
ATOM 835 C C . ALA A 1 102 ? -11.750 -4.688 16.125 1.00 98.06 102 ALA A C 1
ATOM 837 O O . ALA A 1 102 ? -11.059 -3.868 15.518 1.00 98.06 102 ALA A O 1
ATOM 838 N N . ALA A 1 103 ? -11.342 -5.949 16.303 1.00 98.12 103 ALA A N 1
ATOM 839 C CA . ALA A 1 103 ? -10.054 -6.427 15.799 1.00 98.12 103 ALA A CA 1
ATOM 840 C C . ALA A 1 103 ? -10.006 -6.405 14.266 1.00 98.12 103 ALA A C 1
ATOM 842 O O . ALA A 1 103 ? -8.999 -6.000 13.687 1.00 98.12 103 ALA A O 1
ATOM 843 N N . GLY A 1 104 ? -11.115 -6.739 13.596 1.00 97.12 104 GLY A N 1
ATOM 844 C CA . GLY A 1 104 ? -11.228 -6.603 12.144 1.00 97.12 104 GLY A CA 1
ATOM 845 C C . GLY A 1 104 ? -11.020 -5.157 11.681 1.00 97.12 104 GLY A C 1
ATOM 846 O O . GLY A 1 104 ? -10.297 -4.905 10.717 1.00 97.12 104 GLY A O 1
ATOM 847 N N . HIS A 1 105 ? -11.581 -4.184 12.402 1.00 98.12 105 HIS A N 1
ATOM 848 C CA . HIS A 1 105 ? -11.359 -2.766 12.111 1.00 98.12 105 HIS A CA 1
ATOM 849 C C . HIS A 1 105 ? -9.911 -2.333 12.366 1.00 98.12 105 HIS A C 1
ATOM 851 O O . HIS A 1 105 ? -9.336 -1.624 11.545 1.00 98.12 105 HIS A O 1
ATOM 857 N N . PHE A 1 106 ? -9.275 -2.790 13.442 1.00 98.44 106 PHE A N 1
ATOM 858 C CA . PHE A 1 106 ? -7.871 -2.464 13.707 1.00 98.44 106 PHE A CA 1
ATOM 859 C C . PHE A 1 106 ? -6.899 -3.127 12.722 1.00 98.44 106 PHE A C 1
ATOM 861 O O . PHE A 1 106 ? -5.909 -2.506 12.340 1.00 98.44 106 PHE A O 1
ATOM 868 N N . MET A 1 107 ? -7.222 -4.318 12.213 1.00 98.12 107 MET A N 1
ATOM 869 C CA . MET A 1 107 ? -6.517 -4.922 11.079 1.00 98.12 107 MET A CA 1
ATOM 870 C C . MET A 1 107 ? -6.606 -4.023 9.836 1.00 98.12 107 MET A C 1
ATOM 872 O O . MET A 1 107 ? -5.592 -3.744 9.197 1.00 98.12 107 MET A O 1
ATOM 876 N N . TYR A 1 108 ? -7.793 -3.509 9.498 1.00 98.00 108 TYR A N 1
ATOM 877 C CA . TYR A 1 108 ? -7.933 -2.588 8.364 1.00 98.00 108 TYR A CA 1
ATOM 878 C C . TYR A 1 108 ? -7.311 -1.210 8.615 1.00 98.00 108 TYR A C 1
ATOM 880 O O . TYR A 1 108 ? -6.826 -0.598 7.667 1.00 98.00 108 TYR A O 1
ATOM 888 N N . LEU A 1 109 ? -7.273 -0.730 9.861 1.00 98.38 109 LEU A N 1
ATOM 889 C CA . LEU A 1 109 ? -6.529 0.472 10.246 1.00 98.38 109 LEU A CA 1
ATOM 890 C C . LEU A 1 109 ? -5.027 0.291 9.991 1.00 98.38 109 LEU A C 1
ATOM 892 O O . LEU A 1 109 ? -4.393 1.179 9.425 1.00 98.38 109 LEU A O 1
ATOM 896 N N . ALA A 1 110 ? -4.474 -0.858 10.381 1.00 97.81 110 ALA A N 1
ATOM 897 C CA . ALA A 1 110 ? -3.088 -1.234 10.127 1.00 97.81 110 ALA A CA 1
ATOM 898 C C . ALA A 1 110 ? -2.773 -1.252 8.620 1.00 97.81 110 ALA A C 1
ATOM 900 O O . ALA A 1 110 ? -1.807 -0.632 8.179 1.00 97.81 110 ALA A O 1
ATOM 901 N N . ILE A 1 111 ? -3.633 -1.876 7.811 1.00 97.50 111 ILE A N 1
ATOM 902 C CA . ILE A 1 111 ? -3.481 -1.875 6.347 1.00 97.50 111 ILE A CA 1
ATOM 903 C C . ILE A 1 111 ? -3.564 -0.448 5.783 1.00 97.50 111 ILE A C 1
ATOM 905 O O . ILE A 1 111 ? -2.738 -0.064 4.959 1.00 97.50 111 ILE A O 1
ATOM 909 N N . ALA A 1 112 ? -4.527 0.360 6.241 1.00 97.31 112 ALA A N 1
ATOM 910 C CA . ALA A 1 112 ? -4.667 1.754 5.820 1.00 97.31 112 ALA A CA 1
ATOM 911 C C . ALA A 1 112 ? -3.419 2.584 6.152 1.00 97.31 112 ALA A C 1
ATOM 913 O O . ALA A 1 112 ? -3.000 3.405 5.342 1.00 97.31 112 ALA A O 1
ATOM 914 N N . HIS A 1 113 ? -2.821 2.369 7.328 1.00 97.06 113 HIS A N 1
ATOM 915 C CA . HIS A 1 113 ? -1.569 3.008 7.731 1.00 97.06 113 HIS A CA 1
ATOM 916 C C . HIS A 1 113 ? -0.433 2.671 6.760 1.00 97.06 113 HIS A C 1
ATOM 918 O O . HIS A 1 113 ? 0.279 3.574 6.324 1.00 97.06 113 HIS A O 1
ATOM 924 N N . ASP A 1 114 ? -0.300 1.403 6.374 1.00 95.38 114 ASP A N 1
ATOM 925 C CA . ASP A 1 114 ? 0.761 0.964 5.464 1.00 95.38 114 ASP A CA 1
ATOM 926 C C . ASP A 1 114 ? 0.553 1.510 4.040 1.00 95.38 114 ASP A C 1
ATOM 928 O O . ASP A 1 114 ? 1.511 1.881 3.366 1.00 95.38 114 ASP A O 1
ATOM 932 N N . GLU A 1 115 ? -0.699 1.625 3.591 1.00 94.38 115 GLU A N 1
ATOM 933 C CA . GLU A 1 115 ? -1.053 2.245 2.307 1.00 94.38 115 GLU A CA 1
ATOM 934 C C . GLU A 1 115 ? -0.885 3.770 2.303 1.00 94.38 115 GLU A C 1
ATOM 936 O O . GLU A 1 115 ? -0.585 4.355 1.263 1.00 94.38 115 GLU A O 1
ATOM 941 N N . ALA A 1 116 ? -1.063 4.420 3.455 1.00 91.94 116 ALA A N 1
ATOM 942 C CA . ALA A 1 116 ? -0.856 5.855 3.629 1.00 91.94 116 ALA A CA 1
ATOM 943 C C . ALA A 1 116 ? 0.626 6.247 3.720 1.00 91.94 116 ALA A C 1
ATOM 945 O O . ALA A 1 116 ? 0.942 7.441 3.737 1.00 91.94 116 ALA A O 1
ATOM 946 N N . TYR A 1 117 ? 1.540 5.275 3.799 1.00 87.31 117 TYR A N 1
ATOM 947 C CA . TYR A 1 117 ? 2.967 5.551 3.830 1.00 87.31 117 TYR A CA 1
ATOM 948 C C . TYR A 1 117 ? 3.425 6.199 2.521 1.00 87.31 117 TYR A C 1
ATOM 950 O O . TYR A 1 117 ? 3.398 5.608 1.439 1.00 87.31 117 TYR A O 1
ATOM 958 N N . GLU A 1 118 ? 3.921 7.425 2.646 1.00 80.56 118 GLU A N 1
ATOM 959 C CA . GLU A 1 118 ? 4.558 8.149 1.558 1.00 80.56 118 GLU A CA 1
ATOM 960 C C . GLU A 1 118 ? 6.076 8.065 1.705 1.00 80.56 118 GLU A C 1
ATOM 962 O O . GLU A 1 118 ? 6.654 8.825 2.492 1.00 80.56 118 GLU A O 1
ATOM 967 N N . PRO A 1 119 ? 6.755 7.177 0.956 1.00 76.25 119 PRO A N 1
ATOM 968 C CA . PRO A 1 119 ? 8.201 7.092 1.028 1.00 76.25 119 PRO A CA 1
ATOM 969 C C . PRO A 1 119 ? 8.818 8.428 0.625 1.00 76.25 119 PRO A C 1
ATOM 971 O O . PRO A 1 119 ? 8.473 9.033 -0.396 1.00 76.25 119 PRO A O 1
ATOM 974 N N . THR A 1 120 ? 9.779 8.887 1.418 1.00 80.81 120 THR A N 1
ATOM 975 C CA . THR A 1 120 ? 10.558 10.076 1.093 1.00 80.81 120 THR A CA 1
ATOM 976 C C . THR A 1 120 ? 11.307 9.875 -0.230 1.00 80.81 120 THR A C 1
ATOM 978 O O . THR A 1 120 ? 11.638 8.745 -0.605 1.00 80.81 120 THR A O 1
ATOM 981 N N . PRO A 1 121 ? 11.693 10.957 -0.932 1.00 83.88 121 PRO A N 1
ATOM 982 C CA . PRO A 1 121 ? 12.531 10.839 -2.126 1.00 83.88 121 PRO A CA 1
ATOM 983 C C . PRO A 1 121 ? 13.831 10.041 -1.903 1.00 83.88 121 PRO A C 1
ATOM 985 O O . PRO A 1 121 ? 14.349 9.434 -2.839 1.00 83.88 121 PRO A O 1
ATOM 988 N N . GLY A 1 122 ? 14.364 10.034 -0.674 1.00 85.00 122 GLY A N 1
ATOM 989 C CA . GLY A 1 122 ? 15.524 9.225 -0.295 1.00 85.00 122 GLY A CA 1
ATOM 990 C C . GLY A 1 122 ? 15.206 7.731 -0.207 1.00 85.00 122 GLY A C 1
ATOM 991 O O . GLY A 1 122 ? 15.949 6.917 -0.750 1.00 85.00 122 GLY A O 1
ATOM 992 N N . GLU A 1 123 ? 14.085 7.364 0.412 1.00 81.12 123 GLU A N 1
ATOM 993 C CA . GLU A 1 123 ? 13.631 5.971 0.513 1.00 81.12 123 GLU A CA 1
ATOM 994 C C . GLU A 1 123 ? 13.238 5.397 -0.850 1.00 81.12 123 GLU A C 1
ATOM 996 O O . GLU A 1 123 ? 13.619 4.269 -1.165 1.00 81.12 123 GLU A O 1
ATOM 1001 N N . ILE A 1 124 ? 12.573 6.193 -1.700 1.00 77.56 124 ILE A N 1
ATOM 1002 C CA . ILE A 1 124 ? 12.301 5.833 -3.101 1.00 77.56 124 ILE A CA 1
ATOM 1003 C C . ILE A 1 124 ? 13.615 5.516 -3.816 1.00 77.56 124 ILE A C 1
ATOM 1005 O O . ILE A 1 124 ? 13.745 4.454 -4.419 1.00 77.56 124 ILE A O 1
ATOM 1009 N N . ARG A 1 125 ? 14.622 6.389 -3.691 1.00 85.75 125 ARG A N 1
ATOM 1010 C CA . ARG A 1 125 ? 15.931 6.176 -4.320 1.00 85.75 125 ARG A CA 1
ATOM 1011 C C . ARG A 1 125 ? 16.597 4.889 -3.835 1.00 85.75 125 ARG A C 1
ATOM 1013 O O . ARG A 1 125 ? 17.054 4.108 -4.659 1.00 85.75 125 ARG A O 1
ATOM 1020 N N . LEU A 1 126 ? 16.625 4.640 -2.526 1.00 86.75 126 LEU A N 1
ATOM 1021 C CA . LEU A 1 126 ? 17.225 3.426 -1.957 1.00 86.75 126 LEU A CA 1
ATOM 1022 C C . LEU A 1 126 ? 16.494 2.151 -2.399 1.00 86.75 126 LEU A C 1
ATOM 1024 O O . LEU A 1 126 ? 17.129 1.122 -2.654 1.00 86.75 126 LEU A O 1
ATOM 1028 N N . ARG A 1 127 ? 15.161 2.202 -2.487 1.00 84.12 127 ARG A N 1
ATOM 1029 C CA . ARG A 1 127 ? 14.342 1.109 -3.021 1.00 84.12 127 ARG A CA 1
ATOM 1030 C C . ARG A 1 127 ? 14.671 0.860 -4.488 1.00 84.12 127 ARG A C 1
ATOM 1032 O O . ARG A 1 127 ? 14.906 -0.287 -4.856 1.00 84.12 127 ARG A O 1
ATOM 1039 N N . ASP A 1 128 ? 14.725 1.908 -5.300 1.00 83.62 128 ASP A N 1
ATOM 1040 C CA . ASP A 1 128 ? 14.993 1.803 -6.733 1.00 83.62 128 ASP A CA 1
ATOM 1041 C C . ASP A 1 128 ? 16.433 1.319 -6.993 1.00 83.62 128 ASP A C 1
ATOM 1043 O O . ASP A 1 128 ? 16.653 0.470 -7.852 1.00 83.62 128 ASP A O 1
ATOM 1047 N N . GLU A 1 129 ? 17.412 1.753 -6.192 1.00 89.31 129 GLU A N 1
ATOM 1048 C CA . GLU A 1 129 ? 18.789 1.240 -6.215 1.00 89.31 129 GLU A CA 1
ATOM 1049 C C . GLU A 1 129 ? 18.860 -0.250 -5.859 1.00 89.31 129 GLU A C 1
ATOM 1051 O O . GLU A 1 129 ? 19.591 -1.013 -6.499 1.00 89.31 129 GLU A O 1
ATOM 1056 N N . ARG A 1 130 ? 18.103 -0.685 -4.843 1.00 89.31 130 ARG A N 1
ATOM 1057 C CA . ARG A 1 130 ? 17.995 -2.101 -4.462 1.00 89.31 130 ARG A CA 1
ATOM 1058 C C . ARG A 1 130 ? 17.354 -2.918 -5.578 1.00 89.31 130 ARG A C 1
ATOM 1060 O O . ARG A 1 130 ? 17.923 -3.931 -5.978 1.00 89.31 130 ARG A O 1
ATOM 1067 N N . TRP A 1 131 ? 16.216 -2.455 -6.090 1.00 79.69 131 TRP A N 1
ATOM 1068 C CA . TRP A 1 131 ? 15.500 -3.091 -7.190 1.00 79.69 131 TRP A CA 1
ATOM 1069 C C . TRP A 1 131 ? 16.397 -3.231 -8.412 1.00 79.69 131 TRP A C 1
ATOM 1071 O O . TRP A 1 131 ? 16.508 -4.308 -8.991 1.00 79.69 131 TRP A O 1
ATOM 1081 N N . GLU A 1 132 ? 17.095 -2.165 -8.782 1.00 88.62 132 GLU A N 1
ATOM 1082 C CA . GLU A 1 132 ? 18.018 -2.174 -9.902 1.00 88.62 132 GLU A CA 1
ATOM 1083 C C . GLU A 1 132 ? 19.189 -3.134 -9.640 1.00 88.62 132 GLU A C 1
ATOM 1085 O O . GLU A 1 132 ? 19.520 -3.932 -10.509 1.00 88.62 132 GLU A O 1
ATOM 1090 N N . ARG A 1 133 ? 19.777 -3.162 -8.438 1.00 89.88 133 ARG A N 1
ATOM 1091 C CA . ARG A 1 133 ? 20.837 -4.126 -8.086 1.00 89.88 133 ARG A CA 1
ATOM 1092 C C . ARG A 1 133 ? 20.379 -5.584 -8.206 1.00 89.88 133 ARG A C 1
ATOM 1094 O O . ARG A 1 133 ? 21.152 -6.422 -8.662 1.00 89.88 133 ARG A O 1
ATOM 1101 N N . GLU A 1 134 ? 19.153 -5.889 -7.796 1.00 89.12 134 GLU A N 1
ATOM 1102 C CA . GLU A 1 134 ? 18.609 -7.254 -7.783 1.00 89.12 134 GLU A CA 1
ATOM 1103 C C . GLU A 1 134 ? 18.085 -7.704 -9.152 1.00 89.12 134 G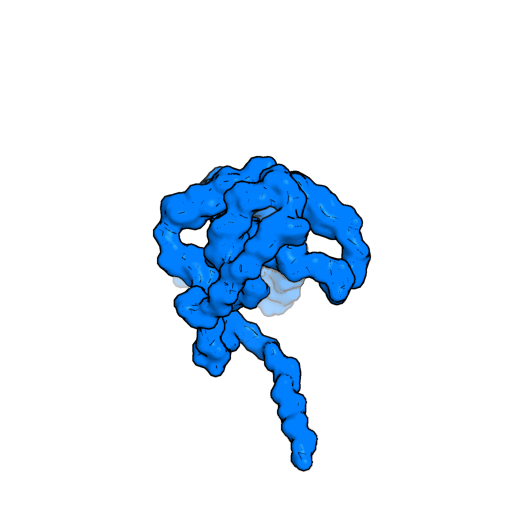LU A C 1
ATOM 1105 O O . GLU A 1 134 ? 18.226 -8.869 -9.531 1.00 89.12 134 GLU A O 1
ATOM 1110 N N . THR A 1 135 ? 17.489 -6.789 -9.917 1.00 92.12 135 THR A N 1
ATOM 1111 C CA . THR A 1 135 ? 16.883 -7.105 -11.217 1.00 92.12 135 THR A CA 1
ATOM 1112 C C . THR A 1 135 ? 17.853 -6.964 -12.381 1.00 92.12 135 THR A C 1
ATOM 1114 O O . THR A 1 135 ? 17.708 -7.689 -13.368 1.00 92.12 135 THR A O 1
ATOM 1117 N N . ARG A 1 136 ? 18.874 -6.099 -12.282 1.00 93.62 136 ARG A N 1
ATOM 1118 C CA . ARG A 1 136 ? 19.857 -5.882 -13.353 1.00 93.62 136 ARG A CA 1
ATOM 1119 C C . ARG A 1 136 ? 20.529 -7.174 -13.824 1.00 93.62 136 ARG A C 1
ATOM 1121 O O . ARG A 1 136 ? 20.550 -7.361 -15.036 1.00 93.62 136 ARG A O 1
ATOM 1128 N N . PRO A 1 137 ? 21.011 -8.097 -12.964 1.00 93.62 137 PRO A N 1
ATOM 1129 C CA . PRO A 1 137 ? 21.620 -9.342 -13.436 1.00 93.62 137 PRO A CA 1
ATOM 1130 C C . PRO A 1 137 ? 20.676 -10.170 -14.316 1.00 93.62 137 PRO A C 1
ATOM 1132 O O . PRO A 1 137 ? 21.070 -10.605 -15.394 1.00 93.62 137 PRO A O 1
ATOM 1135 N N . LYS A 1 138 ? 19.406 -10.302 -13.909 1.00 94.19 138 LYS A N 1
ATOM 1136 C CA . LYS A 1 138 ? 18.378 -11.028 -14.672 1.00 94.19 138 LYS A CA 1
ATOM 1137 C C . LYS A 1 138 ? 18.069 -10.342 -16.002 1.00 94.19 138 LYS A C 1
ATOM 1139 O O . LYS A 1 1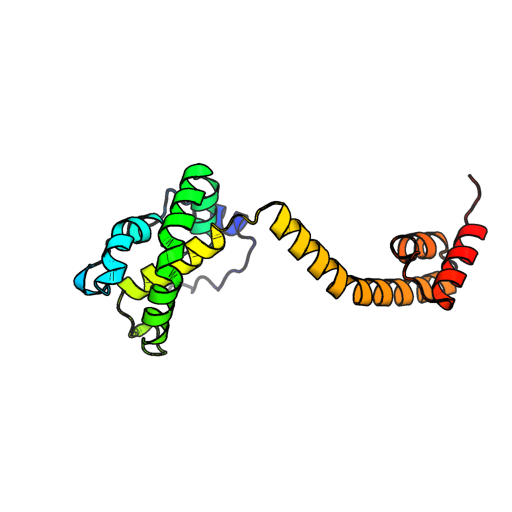38 ? 17.916 -11.005 -17.021 1.00 94.19 138 LYS A O 1
ATOM 1144 N N . ARG A 1 139 ? 17.997 -9.007 -16.006 1.00 94.69 139 ARG A N 1
ATOM 1145 C CA . ARG A 1 139 ? 17.765 -8.215 -17.224 1.00 94.69 139 ARG A CA 1
ATOM 1146 C C . ARG A 1 139 ? 18.938 -8.314 -18.197 1.00 94.69 139 ARG A C 1
ATOM 1148 O O . ARG A 1 139 ? 18.699 -8.456 -19.390 1.00 94.69 139 ARG A O 1
ATOM 1155 N N . ILE A 1 140 ? 20.177 -8.287 -17.698 1.00 95.12 140 ILE A N 1
ATOM 1156 C CA . ILE A 1 140 ? 21.382 -8.511 -18.508 1.00 95.12 140 ILE A CA 1
ATOM 1157 C C . ILE A 1 140 ? 21.349 -9.914 -19.105 1.00 95.12 140 ILE A C 1
ATOM 1159 O O . ILE A 1 140 ? 21.525 -10.051 -20.306 1.00 95.12 140 ILE A O 1
ATOM 1163 N N . GLU A 1 141 ? 21.071 -10.945 -18.307 1.00 95.94 141 GLU A N 1
ATOM 1164 C CA . GLU A 1 141 ? 20.980 -12.327 -18.789 1.00 95.94 141 GLU A CA 1
ATOM 1165 C C . GLU A 1 141 ? 19.929 -12.479 -19.901 1.00 95.94 141 GLU A C 1
ATOM 1167 O O . GLU A 1 141 ? 20.226 -13.006 -20.974 1.00 95.94 141 GLU A O 1
ATOM 1172 N N . GLN A 1 142 ? 18.721 -11.953 -19.687 1.00 95.94 142 GLN A N 1
ATOM 1173 C CA . GLN A 1 142 ? 17.653 -11.960 -20.690 1.00 95.94 142 GLN A CA 1
ATOM 1174 C C . GLN A 1 142 ? 18.051 -11.200 -21.960 1.00 95.94 142 GLN A C 1
ATOM 1176 O O . GLN A 1 142 ? 17.839 -11.699 -23.067 1.00 95.94 142 GLN A O 1
ATOM 1181 N N . ALA A 1 143 ? 18.660 -10.020 -21.813 1.00 96.00 143 ALA A N 1
ATOM 1182 C CA . ALA A 1 143 ? 19.149 -9.227 -22.933 1.00 96.00 143 ALA A CA 1
ATOM 1183 C C . ALA A 1 143 ? 20.257 -9.958 -23.702 1.00 96.00 143 ALA A C 1
ATOM 1185 O O . ALA A 1 143 ? 20.222 -9.983 -24.928 1.00 96.00 143 ALA A O 1
ATOM 1186 N N . SER A 1 144 ? 21.195 -10.611 -23.011 1.00 96.56 144 SER A N 1
ATOM 1187 C CA . SER A 1 144 ? 22.265 -11.415 -23.609 1.00 96.56 144 SER A CA 1
ATOM 1188 C C . SER A 1 144 ? 21.722 -12.605 -24.397 1.00 96.56 144 SER A C 1
ATOM 1190 O O . SER A 1 144 ? 22.176 -12.854 -25.517 1.00 96.56 144 SER A O 1
ATOM 1192 N N . LEU A 1 145 ? 20.724 -13.317 -23.862 1.00 97.31 145 LEU A N 1
ATOM 1193 C CA . LEU A 1 145 ? 20.065 -14.428 -24.558 1.00 97.31 145 LEU A CA 1
ATOM 1194 C C . LEU A 1 145 ? 19.324 -13.949 -25.813 1.00 97.31 145 LEU A C 1
ATOM 1196 O O . LEU A 1 145 ? 19.521 -14.503 -26.896 1.00 97.31 145 LEU A O 1
ATOM 1200 N N . ALA A 1 146 ? 18.520 -12.890 -25.693 1.00 97.00 146 ALA A N 1
ATOM 1201 C CA . ALA A 1 146 ? 17.790 -12.315 -26.820 1.00 97.00 146 ALA A CA 1
ATOM 1202 C C . ALA A 1 146 ? 18.740 -11.747 -27.888 1.00 97.00 146 ALA A C 1
ATOM 1204 O O . ALA A 1 146 ? 18.553 -11.970 -29.085 1.00 97.00 146 ALA A O 1
ATOM 1205 N N . ALA A 1 147 ? 19.809 -11.070 -27.465 1.00 97.06 147 ALA A N 1
ATOM 1206 C CA . ALA A 1 147 ? 20.816 -10.527 -28.363 1.00 97.06 147 ALA A CA 1
ATOM 1207 C C . ALA A 1 147 ? 21.597 -11.633 -29.077 1.00 97.06 147 ALA A C 1
ATOM 1209 O O . ALA A 1 147 ? 21.980 -11.448 -30.227 1.00 97.06 147 ALA A O 1
ATOM 1210 N N . ALA A 1 148 ? 21.822 -12.790 -28.446 1.00 97.31 148 ALA A N 1
ATOM 1211 C CA . ALA A 1 148 ? 22.446 -13.928 -29.112 1.00 97.31 148 ALA A CA 1
ATOM 1212 C C . ALA A 1 148 ? 21.587 -14.452 -30.278 1.00 97.31 148 ALA A C 1
ATOM 1214 O O . ALA A 1 148 ? 22.124 -14.647 -31.371 1.00 97.31 148 ALA A O 1
ATOM 1215 N N . ASP A 1 149 ? 20.271 -14.608 -30.088 1.00 97.56 149 ASP A N 1
ATOM 1216 C CA . ASP A 1 149 ? 19.341 -14.986 -31.167 1.00 97.56 149 ASP A CA 1
ATOM 1217 C C . ASP A 1 149 ? 19.285 -13.910 -32.268 1.00 97.56 149 ASP A C 1
ATOM 1219 O O . ASP A 1 149 ? 19.452 -14.214 -33.453 1.00 97.56 149 ASP A O 1
ATOM 1223 N N . ALA A 1 150 ? 19.155 -12.632 -31.896 1.00 96.69 150 ALA A N 1
ATOM 1224 C CA . ALA A 1 150 ? 19.149 -11.520 -32.849 1.00 96.69 150 ALA A CA 1
ATOM 1225 C C . ALA A 1 150 ? 20.450 -11.444 -33.666 1.00 96.69 150 ALA A C 1
ATOM 1227 O O . ALA A 1 150 ? 20.422 -11.246 -34.886 1.00 96.69 150 ALA A O 1
ATOM 1228 N N . PHE A 1 151 ? 21.595 -11.666 -33.017 1.00 97.12 151 PHE A N 1
ATOM 1229 C CA . PHE A 1 151 ? 22.907 -11.675 -33.656 1.00 97.12 151 PHE A CA 1
ATOM 1230 C C . PHE A 1 151 ? 23.034 -12.812 -34.674 1.00 97.12 151 PHE A C 1
ATOM 1232 O O . PHE A 1 151 ? 23.503 -12.579 -35.790 1.00 97.12 151 PHE A O 1
ATOM 1239 N N . GLN A 1 152 ? 22.565 -14.020 -34.339 1.00 96.81 152 GLN A N 1
ATOM 1240 C CA . GLN A 1 152 ? 22.526 -15.155 -35.272 1.00 96.81 152 GLN A CA 1
ATOM 1241 C C . GLN A 1 152 ? 21.667 -14.849 -36.506 1.00 96.81 152 GLN A C 1
ATOM 1243 O O . GLN A 1 152 ? 22.044 -15.186 -37.629 1.00 96.81 152 GLN A O 1
ATOM 1248 N N . ARG A 1 153 ? 20.551 -14.139 -36.313 1.00 97.19 153 ARG A N 1
ATOM 1249 C CA . ARG A 1 153 ? 19.647 -13.691 -37.384 1.00 97.19 153 ARG A CA 1
ATOM 1250 C C . ARG A 1 153 ? 20.113 -12.419 -38.100 1.00 97.19 153 ARG A C 1
ATOM 1252 O O . ARG A 1 153 ? 19.398 -11.926 -38.968 1.00 97.19 153 ARG A O 1
ATOM 1259 N N . ARG A 1 154 ? 21.295 -11.890 -37.756 1.00 96.44 154 ARG A N 1
ATOM 1260 C CA . ARG A 1 154 ? 21.882 -10.652 -38.305 1.00 96.44 154 ARG A CA 1
ATOM 1261 C C . ARG A 1 154 ? 21.008 -9.405 -38.117 1.00 96.44 154 ARG A C 1
ATOM 1263 O O . ARG A 1 154 ? 21.117 -8.444 -38.875 1.00 96.44 154 ARG A O 1
ATOM 1270 N N . LYS A 1 155 ? 20.154 -9.394 -37.092 1.00 97.12 155 LYS A N 1
ATOM 1271 C CA . LYS A 1 155 ? 19.347 -8.232 -36.707 1.00 97.12 155 LYS A CA 1
ATOM 1272 C C . LYS A 1 155 ? 20.166 -7.308 -35.808 1.00 97.12 155 LYS A C 1
ATOM 1274 O O . LYS A 1 155 ? 20.019 -7.298 -34.592 1.00 97.12 155 LYS A O 1
ATOM 1279 N N . TYR A 1 156 ? 21.108 -6.583 -36.406 1.00 96.75 156 TYR A N 1
ATOM 1280 C CA . TYR A 1 156 ? 22.096 -5.813 -35.643 1.00 96.75 156 TYR A CA 1
ATOM 1281 C C . TYR A 1 156 ? 21.512 -4.600 -34.911 1.00 96.75 156 TYR A C 1
ATOM 1283 O O . TYR A 1 156 ? 22.055 -4.227 -33.877 1.00 96.75 156 TYR A O 1
ATOM 1291 N N . VAL A 1 157 ? 20.404 -4.028 -35.396 1.00 96.81 157 VAL A N 1
ATOM 1292 C CA . VAL A 1 157 ? 19.651 -2.986 -34.673 1.00 96.81 157 VAL A CA 1
ATOM 1293 C C . VAL A 1 157 ? 19.183 -3.534 -33.324 1.00 96.81 157 VAL A C 1
ATOM 1295 O O . VAL A 1 157 ? 19.588 -3.009 -32.292 1.00 96.81 157 VAL A O 1
ATOM 1298 N N . ASP A 1 158 ? 18.472 -4.665 -33.334 1.00 96.75 158 ASP A N 1
ATOM 1299 C CA . ASP A 1 158 ? 17.969 -5.329 -32.128 1.00 96.75 158 ASP A CA 1
ATOM 1300 C C . ASP A 1 158 ? 19.108 -5.667 -31.147 1.00 96.75 158 ASP A C 1
ATOM 1302 O O . ASP A 1 158 ? 18.980 -5.456 -29.947 1.00 96.75 158 ASP A O 1
ATOM 1306 N N . VAL A 1 159 ? 20.263 -6.142 -31.636 1.00 97.31 159 VAL A N 1
ATOM 1307 C CA . VAL A 1 159 ? 21.432 -6.417 -30.773 1.00 97.31 159 VAL A CA 1
ATOM 1308 C C . VAL A 1 159 ? 21.907 -5.155 -30.049 1.00 97.31 159 VAL A C 1
ATOM 1310 O O . VAL A 1 159 ? 22.243 -5.220 -28.865 1.00 97.31 159 VAL A O 1
ATOM 1313 N N . VAL A 1 160 ? 21.964 -4.016 -30.747 1.00 97.00 160 VAL A N 1
ATOM 1314 C CA . VAL A 1 160 ? 22.376 -2.744 -30.144 1.00 97.00 160 VAL A CA 1
ATOM 1315 C C . VAL A 1 160 ? 21.340 -2.278 -29.129 1.00 97.00 160 VAL A C 1
ATOM 1317 O O . VAL A 1 160 ? 21.720 -1.955 -28.008 1.00 97.00 160 VAL A O 1
ATOM 1320 N N . GLU A 1 161 ? 20.054 -2.301 -29.476 1.00 96.94 161 GLU A N 1
ATOM 1321 C CA . GLU A 1 161 ? 18.968 -1.896 -28.574 1.00 96.94 161 GLU A CA 1
ATOM 1322 C C . GLU A 1 161 ? 18.920 -2.745 -27.297 1.00 96.94 161 GLU A C 1
ATOM 1324 O O . GLU A 1 161 ? 18.742 -2.209 -26.204 1.00 96.94 161 GLU A O 1
ATOM 1329 N N . LEU A 1 162 ? 19.144 -4.056 -27.419 1.00 97.25 162 LEU A N 1
ATOM 1330 C CA . LEU A 1 162 ? 19.123 -4.987 -26.293 1.00 97.25 162 LEU A CA 1
ATOM 1331 C C . LEU A 1 162 ? 20.333 -4.820 -25.363 1.00 97.25 162 LEU A C 1
ATOM 1333 O O . LEU A 1 162 ? 20.175 -4.852 -24.144 1.00 97.25 162 LEU A O 1
ATOM 1337 N N . LEU A 1 163 ? 21.545 -4.663 -25.912 1.00 97.38 163 LEU A N 1
ATOM 1338 C CA . LEU A 1 163 ? 22.781 -4.697 -25.116 1.00 97.38 163 LEU A CA 1
ATOM 1339 C C . LEU A 1 163 ? 23.294 -3.318 -24.686 1.00 97.38 163 LEU A C 1
ATOM 1341 O O . LEU A 1 163 ? 23.943 -3.217 -23.644 1.00 97.38 163 LEU A O 1
ATOM 1345 N N . GLN A 1 164 ? 23.023 -2.254 -25.447 1.00 97.06 164 GLN A N 1
ATOM 1346 C CA . GLN A 1 164 ? 23.535 -0.910 -25.157 1.00 97.06 164 GLN A CA 1
ATOM 1347 C C . GLN A 1 164 ? 23.167 -0.382 -23.758 1.00 97.06 164 GLN A C 1
ATOM 1349 O O . GLN A 1 164 ? 24.056 0.178 -23.114 1.00 97.06 164 GLN A O 1
ATOM 1354 N N . PRO A 1 165 ? 21.936 -0.569 -23.235 1.00 96.69 165 PRO A N 1
ATOM 1355 C CA . PRO A 1 165 ? 21.589 -0.109 -21.887 1.00 96.69 165 PRO A CA 1
ATOM 1356 C C . PRO A 1 165 ? 22.464 -0.714 -20.780 1.00 96.69 165 PRO A C 1
ATOM 1358 O O . PRO A 1 165 ? 22.551 -0.159 -19.687 1.00 96.69 165 PRO A O 1
ATOM 1361 N N . PHE A 1 166 ? 23.121 -1.842 -21.060 1.00 96.31 166 PHE A N 1
ATOM 1362 C CA . PHE A 1 166 ? 23.916 -2.598 -20.100 1.00 96.31 166 PHE A CA 1
ATOM 1363 C C . PHE A 1 166 ? 25.418 -2.571 -20.390 1.00 96.31 166 PHE A C 1
ATOM 1365 O O . PHE A 1 166 ? 26.161 -3.279 -19.718 1.00 96.31 166 PHE A O 1
ATOM 1372 N N . GLU A 1 167 ? 25.883 -1.765 -21.351 1.00 95.56 167 GLU A N 1
ATOM 1373 C CA . GLU A 1 167 ? 27.271 -1.764 -21.841 1.00 95.56 167 GLU A CA 1
ATOM 1374 C C . GLU A 1 167 ? 28.358 -1.754 -20.743 1.00 95.56 167 GLU A C 1
ATOM 1376 O O . GLU A 1 167 ? 29.290 -2.554 -20.863 1.00 95.56 167 GLU A O 1
ATOM 1381 N N . PRO A 1 168 ? 28.245 -0.971 -19.645 1.00 95.69 168 PRO A N 1
ATOM 1382 C CA . PRO A 1 168 ? 29.232 -0.987 -18.557 1.00 95.69 168 PRO A CA 1
ATOM 1383 C C . PRO A 1 168 ? 29.326 -2.315 -17.790 1.00 95.69 168 PRO A C 1
ATOM 1385 O O . PRO A 1 168 ? 30.280 -2.530 -17.046 1.00 95.69 168 PRO A O 1
ATOM 1388 N N . PHE A 1 169 ? 28.327 -3.185 -17.935 1.00 94.19 169 PHE A N 1
ATOM 1389 C CA . PHE A 1 169 ? 28.154 -4.418 -17.167 1.00 94.19 169 PHE A CA 1
ATOM 1390 C C . PHE A 1 169 ? 28.265 -5.683 -18.028 1.00 94.19 169 PHE A C 1
ATOM 1392 O O . PHE A 1 169 ? 28.142 -6.790 -17.506 1.00 94.19 169 PHE A O 1
ATOM 1399 N N . LEU A 1 170 ? 28.473 -5.546 -19.342 1.00 95.25 170 LEU A N 1
ATOM 1400 C CA . LEU A 1 170 ? 28.541 -6.692 -20.244 1.00 95.25 170 LEU A CA 1
ATOM 1401 C C . LEU A 1 170 ? 29.827 -7.495 -20.039 1.00 95.25 170 LEU A C 1
ATOM 1403 O O . LEU A 1 170 ? 30.931 -6.953 -19.957 1.00 95.25 170 LEU A O 1
ATOM 1407 N N . GLY A 1 171 ? 29.694 -8.820 -20.069 1.00 94.06 171 GLY A N 1
ATOM 1408 C CA . GLY A 1 171 ? 30.839 -9.710 -20.215 1.00 94.06 171 GLY A CA 1
ATOM 1409 C C . GLY A 1 171 ? 31.505 -9.558 -21.589 1.00 94.06 171 GLY A C 1
ATOM 1410 O O . GLY A 1 171 ? 30.912 -9.070 -22.554 1.00 94.06 171 GLY A O 1
ATOM 1411 N N . ARG A 1 172 ? 32.743 -10.052 -21.711 1.00 96.31 172 ARG A N 1
ATOM 1412 C CA . ARG A 1 172 ? 33.567 -9.926 -22.930 1.00 96.31 172 ARG A CA 1
ATOM 1413 C C . ARG A 1 172 ? 32.851 -10.370 -24.215 1.00 96.31 172 ARG A C 1
ATOM 1415 O O . ARG A 1 172 ? 33.025 -9.735 -25.252 1.00 96.31 172 ARG A O 1
ATOM 1422 N N . SER A 1 173 ? 32.072 -11.455 -24.156 1.00 96.19 173 SER A N 1
ATOM 1423 C CA . SER A 1 173 ? 31.346 -11.983 -25.323 1.00 96.19 173 SER A CA 1
ATOM 1424 C C . SER A 1 173 ? 30.272 -11.012 -25.814 1.00 96.19 173 SER A C 1
ATOM 1426 O O . SER A 1 173 ? 30.253 -10.667 -26.994 1.00 96.19 173 SER A O 1
ATOM 1428 N N . ASP A 1 174 ? 29.400 -10.544 -24.921 1.00 97.25 174 ASP A N 1
ATOM 1429 C CA . ASP A 1 174 ? 28.278 -9.674 -25.287 1.00 97.25 174 A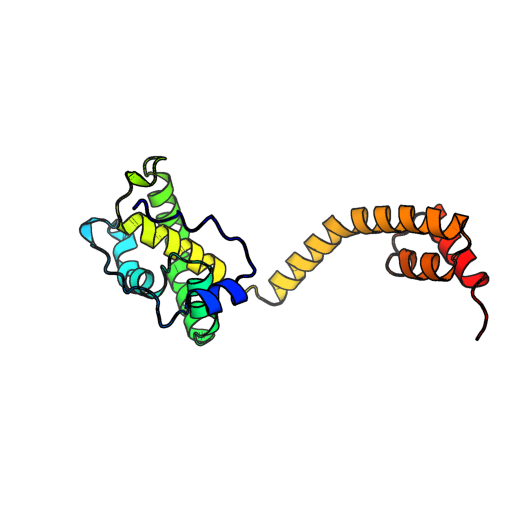SP A CA 1
ATOM 1430 C C . ASP A 1 174 ? 28.747 -8.275 -25.671 1.00 97.25 174 ASP A C 1
ATOM 1432 O O . ASP A 1 174 ? 28.259 -7.714 -26.651 1.00 97.25 174 ASP A O 1
ATOM 1436 N N . HIS A 1 175 ? 29.786 -7.762 -25.008 1.00 97.62 175 HIS A N 1
ATOM 1437 C CA . HIS A 1 175 ? 30.438 -6.531 -25.441 1.00 97.62 175 HIS A CA 1
ATOM 1438 C C . HIS A 1 175 ? 30.990 -6.659 -26.875 1.00 97.62 175 HIS A C 1
ATOM 1440 O O . HIS A 1 175 ? 30.799 -5.772 -27.707 1.00 97.62 175 HIS A O 1
ATOM 1446 N N . GLY A 1 176 ? 31.602 -7.801 -27.212 1.00 97.50 176 GLY A N 1
ATOM 1447 C CA . GLY A 1 176 ? 32.048 -8.097 -28.576 1.00 97.50 176 GLY A CA 1
ATOM 1448 C C . GLY A 1 176 ? 30.909 -8.096 -29.604 1.00 97.50 176 GLY A C 1
ATOM 1449 O O . GLY A 1 176 ? 31.062 -7.509 -30.679 1.00 97.50 176 GLY A O 1
ATOM 1450 N N . LYS A 1 177 ? 29.755 -8.695 -29.269 1.00 97.25 177 LYS A N 1
ATOM 1451 C CA . LYS A 1 177 ? 28.552 -8.675 -30.124 1.00 97.25 177 LYS A CA 1
ATOM 1452 C C . LYS A 1 177 ? 28.045 -7.251 -30.346 1.00 97.25 177 LYS A C 1
ATOM 1454 O O . LYS A 1 177 ? 27.772 -6.889 -31.488 1.00 97.25 177 LYS A O 1
ATOM 1459 N N . LEU A 1 178 ? 27.973 -6.442 -29.286 1.00 97.75 178 LEU A N 1
ATOM 1460 C CA . LEU A 1 178 ? 27.532 -5.047 -29.351 1.00 97.75 178 LEU A CA 1
ATOM 1461 C C . LEU A 1 178 ? 28.440 -4.209 -30.267 1.00 97.75 178 LEU A C 1
ATOM 1463 O O . LEU A 1 178 ? 27.952 -3.533 -31.174 1.00 97.75 178 LEU A O 1
ATOM 1467 N N . VAL A 1 179 ? 29.765 -4.295 -30.094 1.00 97.75 179 VAL A N 1
ATOM 1468 C CA . VAL A 1 179 ? 30.729 -3.579 -30.952 1.00 97.75 179 VAL A CA 1
ATOM 1469 C C . VAL A 1 179 ? 30.627 -4.035 -32.408 1.00 97.75 179 VAL A C 1
ATOM 1471 O O . VAL A 1 179 ? 30.687 -3.206 -33.319 1.00 97.75 179 VAL A O 1
ATOM 1474 N N . TYR A 1 180 ? 30.471 -5.339 -32.649 1.00 97.75 180 TYR A N 1
ATOM 1475 C CA . TYR A 1 180 ? 30.286 -5.862 -34.000 1.00 97.75 180 TYR A CA 1
ATOM 1476 C C . TYR A 1 180 ? 28.995 -5.329 -34.630 1.00 97.75 180 TYR A C 1
ATOM 1478 O O . TYR A 1 180 ? 29.041 -4.813 -35.746 1.00 97.75 180 TYR A O 1
ATOM 1486 N N . ALA A 1 181 ? 27.870 -5.404 -33.918 1.00 97.06 181 ALA A N 1
ATOM 1487 C CA . ALA A 1 181 ? 26.571 -4.954 -34.405 1.00 97.06 181 ALA A CA 1
ATOM 1488 C C . ALA A 1 181 ? 26.590 -3.466 -34.787 1.00 97.06 181 ALA A C 1
ATOM 1490 O O . ALA A 1 181 ? 26.197 -3.127 -35.900 1.00 97.06 181 ALA A O 1
ATOM 1491 N N . ARG A 1 182 ? 27.173 -2.598 -33.943 1.00 97.06 182 ARG A N 1
ATOM 1492 C CA . ARG A 1 182 ? 27.344 -1.159 -34.234 1.00 97.06 182 ARG A CA 1
ATOM 1493 C C . ARG A 1 182 ? 28.092 -0.891 -35.543 1.00 97.06 182 ARG A C 1
ATOM 1495 O O . ARG A 1 182 ? 27.742 0.034 -36.266 1.00 97.06 182 ARG A O 1
ATOM 1502 N N . LYS A 1 183 ? 29.105 -1.700 -35.873 1.00 96.69 183 LYS A N 1
ATOM 1503 C CA . LYS A 1 183 ? 29.876 -1.560 -37.125 1.00 96.69 183 LYS A CA 1
ATOM 1504 C C . LYS A 1 183 ? 29.094 -1.969 -38.378 1.00 96.69 183 LYS A C 1
ATOM 1506 O O . LYS A 1 183 ? 29.482 -1.567 -39.469 1.00 96.69 183 LYS A O 1
ATOM 1511 N N . HIS A 1 184 ? 28.043 -2.772 -38.221 1.00 95.44 184 HIS A N 1
ATOM 1512 C CA . HIS A 1 184 ? 27.238 -3.322 -39.317 1.00 95.44 184 HIS A CA 1
ATOM 1513 C C . HIS A 1 184 ? 25.861 -2.660 -39.433 1.00 95.44 184 HIS A C 1
ATOM 1515 O O . HIS A 1 184 ? 25.041 -3.092 -40.242 1.00 95.44 184 HIS A O 1
ATOM 1521 N N . LEU A 1 185 ? 25.603 -1.613 -38.645 1.00 91.25 185 LEU A N 1
ATOM 1522 C CA . LEU A 1 185 ? 24.444 -0.761 -38.858 1.00 91.25 185 LEU A CA 1
ATOM 1523 C C . LEU A 1 185 ? 24.595 0.008 -40.179 1.00 91.25 185 LEU A C 1
ATOM 1525 O O . LEU A 1 185 ? 25.708 0.426 -40.522 1.00 91.25 185 LEU A O 1
ATOM 1529 N N . PRO A 1 186 ? 23.496 0.211 -40.927 1.00 80.88 186 PRO A N 1
ATOM 1530 C CA . PRO A 1 186 ? 23.517 1.092 -42.082 1.00 80.88 186 PRO A CA 1
ATOM 1531 C C . PRO A 1 186 ? 23.957 2.489 -41.632 1.00 80.88 186 PRO A C 1
ATOM 1533 O O . PRO A 1 186 ? 23.476 3.008 -40.623 1.00 80.88 186 PRO A O 1
ATOM 1536 N N . LYS A 1 187 ? 24.910 3.081 -42.358 1.00 73.50 187 LYS A N 1
ATOM 1537 C CA . LYS A 1 187 ? 25.254 4.490 -42.156 1.00 73.50 187 LYS A CA 1
ATOM 1538 C C . LYS A 1 187 ? 24.056 5.343 -42.599 1.00 73.50 187 LYS A C 1
ATOM 1540 O O . LYS A 1 187 ? 23.411 4.948 -43.573 1.00 73.50 187 LYS A O 1
ATOM 1545 N N . PRO A 1 188 ? 23.752 6.437 -41.882 1.00 63.75 188 PRO A N 1
ATOM 1546 C CA . PRO A 1 188 ? 22.711 7.372 -42.291 1.00 63.75 188 PRO A CA 1
ATOM 1547 C C . PRO A 1 188 ? 22.982 7.949 -43.683 1.00 63.75 188 PRO A C 1
ATOM 1549 O O . PRO A 1 188 ? 24.174 8.041 -44.067 1.00 63.75 188 PRO A O 1
#

Organism: NCBI:txid578942

Radius of gyration: 26.05 Å; chains: 1; bounding box: 69×37×69 Å

pLDDT: mean 92.23, std 10.11, range [38.59, 98.62]